Protein AF-A0A329KHW1-F1 (afdb_monomer)

Solvent-accessible surface area (backbone atoms only — not comparable to full-atom values): 19750 Å² total; per-residue (Å²): 130,66,87,49,38,47,98,62,80,47,74,38,82,37,71,72,71,81,81,74,77,68,89,73,83,76,53,79,46,80,44,81,49,95,74,59,80,60,94,72,63,48,33,49,26,42,57,78,45,38,64,61,64,33,39,57,60,53,75,71,52,34,54,68,38,72,50,79,43,56,23,78,44,72,67,49,40,48,49,42,60,69,46,38,45,26,39,32,72,41,40,33,42,36,38,44,86,83,76,39,30,32,42,38,32,31,14,58,35,72,67,44,54,60,40,52,76,72,54,86,47,76,40,49,62,32,49,47,55,39,36,62,47,68,36,73,70,83,71,73,76,83,60,92,76,58,73,42,78,45,42,46,32,41,91,64,40,60,75,58,82,62,94,56,59,74,58,46,45,62,44,53,51,44,51,39,53,42,16,26,78,65,72,35,72,45,80,44,69,44,29,78,43,58,76,55,86,65,49,60,72,32,56,36,58,13,47,48,36,65,76,43,77,19,42,35,41,32,27,34,68,90,76,32,33,36,61,31,39,40,38,24,52,52,78,69,58,48,75,43,70,42,62,88,68,65,65,60,64,69,53,75,57,96,59,33,42,36,39,32,43,72,96,40,30,32,40,41,31,56,48,77,91,47,69,81,58,93,49,82,85,62,57,90,43,78,46,51,27,46,52,55,93,91,56,54,80,93,72,64,51,80,94,79,43,50,65,57,65,89,88,76,79,86,76,69,56,70,68,51,52,48,54,50,45,54,50,53,37,53,72,56,39,91,84,65,66,95,88,120

Sequence (340 aa):
MFDWLKPYSLIEFREEERRTFPPSRFRFGKKEIANKTADIMTALGQYFTAAAMAMGLSEQEYEHMVVDLSAPDEDTKRLILAEIAPHFTRVQQNMEDDDTTVIQMQGLRQESKALFARTVTEALPIIKDLYRHPGRQERQYKERRTILHYPVDTGRLKPYEPEQPEELEGLKKLLTKAFIESGKEFNIIPSGWSFDAELCESPALRFFGSFVPAIGLYVDDDTLEVVMLQLTGQDMKHPVILRKEKPGQTRIVDSFLYFYLSEGLVYVIDLRGQAPIEQWKDLKSCLLFQLDPDTRFSEFDHTSGVQVREGISLLFKQDTIRGMMETVNRYIQPDWRPDR

Foldseek 3Di:
DAPQFDPDAAADEDAPDPPPPDPDPWDKDKDWDDAAADPAAALVQLVQCLVVQQAPDDQVVLQADKDKFKDQDPVLVCLCRVHHQNQADTWMWIATPVRIIIIMGGHGDP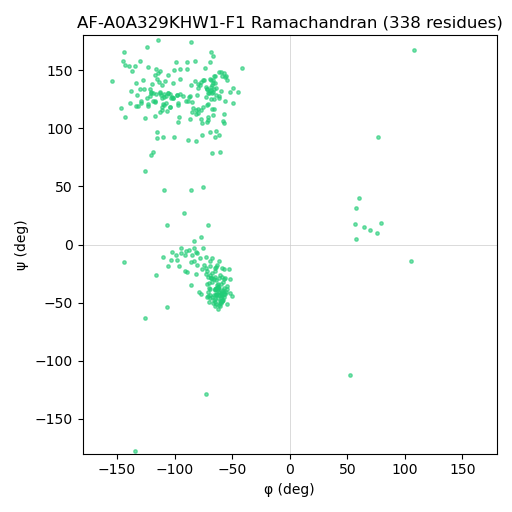VSSVNNVPDDDLNVLLSCLQRVHGHDDPPVPVDDFDKDKIKGNLVPADAQDGPCVVSCVSVLVRCCVGAAVVQHKDKRFGHPDAQDNCVSVRNNSNHLSNRFPIWMFIAGPVGSHRGMIITYNDRDHHYDHQYQWQFDDWDDDDQWIWTHTPPQKIKIARLVVQDQDPAPVSGPDIWIFGHDPVDDPVRDDPVPTHTDDPPDDHDHDPVSRVVVSVVSNLSNDPPDDPPD

Structure (mmCIF, N/CA/C/O backbone):
data_AF-A0A329KHW1-F1
#
_entry.id   AF-A0A329KHW1-F1
#
loop_
_atom_site.group_PDB
_atom_site.id
_atom_site.type_symbol
_atom_site.label_atom_id
_atom_site.label_alt_id
_atom_site.label_comp_id
_atom_site.label_asym_id
_atom_site.label_entity_id
_atom_site.label_seq_id
_atom_site.pdbx_PDB_ins_code
_atom_site.Cartn_x
_atom_site.Cartn_y
_atom_site.Cartn_z
_atom_site.occupancy
_atom_site.B_iso_or_equiv
_atom_site.auth_seq_id
_atom_site.auth_comp_id
_atom_site.auth_asym_id
_atom_site.auth_atom_id
_atom_site.pdbx_PDB_model_num
ATOM 1 N N . MET A 1 1 ? 2.781 -11.226 19.763 1.00 80.75 1 MET A N 1
ATOM 2 C CA . MET A 1 1 ? 2.875 -10.261 18.648 1.00 80.75 1 MET A CA 1
ATOM 3 C C . MET A 1 1 ? 4.338 -10.170 18.254 1.00 80.75 1 MET A C 1
ATOM 5 O O . MET A 1 1 ? 5.164 -10.214 19.162 1.00 80.75 1 MET A O 1
ATOM 9 N N . PHE A 1 2 ? 4.654 -10.153 16.957 1.00 94.50 2 PHE A N 1
ATOM 10 C CA . PHE A 1 2 ? 6.044 -10.137 16.495 1.00 94.50 2 PHE A CA 1
ATOM 11 C C . PHE A 1 2 ? 6.747 -8.841 16.900 1.00 94.50 2 PHE A C 1
ATOM 13 O O . PHE A 1 2 ? 6.122 -7.784 16.961 1.00 94.50 2 PHE A O 1
ATOM 20 N N . ASP A 1 3 ? 8.034 -8.932 17.210 1.00 94.50 3 ASP A N 1
ATOM 21 C CA . ASP A 1 3 ? 8.817 -7.812 17.724 1.00 94.50 3 ASP A CA 1
ATOM 22 C C . ASP A 1 3 ? 9.135 -6.760 16.657 1.00 94.50 3 ASP A C 1
ATOM 24 O O . ASP A 1 3 ? 9.395 -5.623 17.022 1.00 94.50 3 ASP A O 1
ATOM 28 N N . TRP A 1 4 ? 9.071 -7.099 15.371 1.00 95.94 4 TRP A N 1
ATOM 29 C CA . TRP A 1 4 ? 9.273 -6.194 14.235 1.00 95.94 4 TRP A CA 1
ATOM 30 C C . TRP A 1 4 ? 8.019 -5.392 13.838 1.00 95.94 4 TRP A C 1
ATOM 32 O O . TRP A 1 4 ? 8.041 -4.623 12.876 1.00 95.94 4 TRP A O 1
ATOM 42 N N . LEU A 1 5 ? 6.920 -5.546 14.577 1.00 96.62 5 LEU A N 1
ATOM 43 C CA . LEU A 1 5 ? 5.699 -4.759 14.416 1.00 96.62 5 LEU A CA 1
ATOM 44 C C . LEU A 1 5 ? 5.620 -3.664 15.476 1.00 96.62 5 LEU A C 1
ATOM 46 O O . LEU A 1 5 ? 6.069 -3.845 16.612 1.00 96.62 5 LEU A O 1
ATOM 50 N N . LYS A 1 6 ? 4.974 -2.543 15.142 1.00 94.19 6 LYS A N 1
ATOM 51 C CA . LYS A 1 6 ? 4.635 -1.551 16.165 1.00 94.19 6 LYS A CA 1
ATOM 52 C C . LYS A 1 6 ? 3.561 -2.151 17.087 1.00 94.19 6 LYS A C 1
ATOM 54 O O . LYS A 1 6 ? 2.578 -2.706 16.598 1.00 94.19 6 LYS A O 1
ATOM 59 N N . PRO A 1 7 ? 3.679 -2.002 18.420 1.00 91.12 7 PRO A N 1
ATOM 60 C CA . PRO A 1 7 ? 2.708 -2.558 19.367 1.00 91.12 7 PRO A CA 1
ATOM 61 C C . PRO A 1 7 ? 1.411 -1.734 19.452 1.00 91.12 7 PRO A C 1
ATOM 63 O O . PRO A 1 7 ? 0.577 -1.973 20.321 1.00 91.12 7 PRO A O 1
ATOM 66 N N . TYR A 1 8 ? 1.256 -0.727 18.592 1.00 86.19 8 TYR A N 1
ATOM 67 C CA . TYR A 1 8 ? 0.125 0.186 18.554 1.00 86.19 8 TYR A CA 1
ATOM 68 C C . TYR A 1 8 ? -0.196 0.565 17.109 1.00 86.19 8 TYR A C 1
ATOM 70 O O . TYR A 1 8 ? 0.667 0.524 16.235 1.00 86.19 8 TYR A O 1
ATOM 78 N N . SER A 1 9 ? -1.432 1.000 16.885 1.00 84.69 9 SER A N 1
ATOM 79 C CA . SER A 1 9 ? -1.848 1.698 15.667 1.00 84.69 9 SER A CA 1
ATOM 80 C C . SER A 1 9 ? -2.310 3.104 16.034 1.00 84.69 9 SER A C 1
ATOM 82 O O . SER A 1 9 ? -2.870 3.309 17.113 1.00 84.69 9 SER A O 1
ATOM 84 N N . LEU A 1 10 ? -2.068 4.082 15.161 1.00 84.56 10 LEU A N 1
ATOM 85 C CA . LEU A 1 10 ? -2.553 5.439 15.391 1.00 84.56 10 LEU A CA 1
ATOM 86 C C . LEU A 1 10 ? -4.011 5.548 14.956 1.00 84.56 10 LEU A C 1
ATOM 88 O O . LEU A 1 10 ? -4.413 5.009 13.927 1.00 84.56 10 LEU A O 1
ATOM 92 N N . ILE A 1 11 ? -4.795 6.281 15.736 1.00 82.19 11 ILE A N 1
ATOM 93 C CA . ILE A 1 11 ? -6.187 6.592 15.428 1.00 82.19 11 ILE A CA 1
ATOM 94 C C . ILE A 1 11 ? -6.278 8.090 15.164 1.00 82.19 11 ILE A C 1
ATOM 96 O O . ILE A 1 11 ? -5.779 8.895 15.949 1.00 82.19 11 ILE A O 1
ATOM 100 N N . GLU A 1 12 ? -6.924 8.465 14.064 1.00 81.31 12 GLU A N 1
ATOM 101 C CA . GLU A 1 12 ? -7.244 9.856 13.763 1.00 81.31 12 GLU A CA 1
ATOM 102 C C . GLU A 1 12 ? -8.745 10.070 13.866 1.00 81.31 12 GLU A C 1
ATOM 104 O O . GLU A 1 12 ? -9.528 9.517 13.097 1.00 81.31 12 GLU A O 1
ATOM 109 N N . PHE A 1 13 ? -9.152 10.905 14.813 1.00 76.06 13 PHE A N 1
ATOM 110 C CA . PHE A 1 13 ? -10.541 11.307 14.928 1.00 76.06 13 PHE A CA 1
ATOM 111 C C . PHE A 1 13 ? -10.854 12.352 13.867 1.00 76.06 13 PHE A C 1
ATOM 113 O O . PHE A 1 13 ? -10.308 13.455 13.892 1.00 76.06 13 PHE A O 1
ATOM 120 N N . ARG A 1 14 ? -11.746 12.008 12.938 1.00 66.38 14 ARG A N 1
ATOM 121 C CA . ARG A 1 14 ? -12.236 12.938 11.918 1.00 66.38 14 ARG A CA 1
ATOM 122 C C . ARG A 1 14 ? -13.678 13.291 12.230 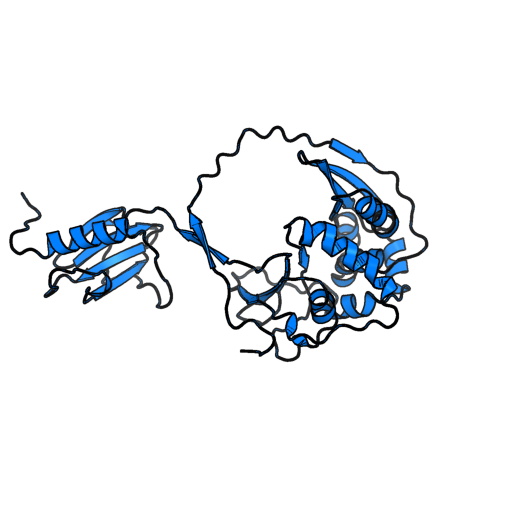1.00 66.38 14 ARG A C 1
ATOM 124 O O . ARG A 1 14 ? -14.499 12.401 12.444 1.00 66.38 14 ARG A O 1
ATOM 131 N N . GLU A 1 15 ? -13.996 14.581 12.264 1.00 63.69 15 GLU A N 1
ATOM 132 C CA . GLU A 1 15 ? -15.398 14.988 12.226 1.00 63.69 15 GLU A CA 1
ATOM 133 C C . GLU A 1 15 ? -15.956 14.677 10.834 1.00 63.69 15 GLU A C 1
ATOM 135 O O . GLU A 1 15 ? -15.258 14.824 9.830 1.00 63.69 15 GLU A O 1
ATOM 140 N N . GLU A 1 16 ? -17.211 14.239 10.763 1.00 57.81 16 GLU A N 1
ATOM 141 C CA . GLU A 1 16 ? -17.899 14.074 9.484 1.00 57.81 16 GLU A CA 1
ATOM 142 C C . GLU A 1 16 ? -18.077 15.449 8.815 1.00 57.81 16 GLU A C 1
ATOM 144 O O . GLU A 1 16 ? -19.026 16.193 9.079 1.00 57.81 16 GLU A O 1
ATOM 149 N N . GLU A 1 17 ? -17.119 15.829 7.974 1.00 51.28 17 GLU A N 1
ATOM 150 C CA . GLU A 1 17 ? -17.262 16.963 7.076 1.00 51.28 17 GLU A CA 1
ATOM 151 C C . GLU A 1 17 ? -18.175 16.542 5.925 1.00 51.28 17 GLU A C 1
ATOM 153 O O . GLU A 1 17 ? -17.862 15.630 5.154 1.00 51.28 17 GLU A O 1
ATOM 158 N N . ARG A 1 18 ? -19.320 17.222 5.778 1.00 46.31 18 ARG A N 1
ATOM 159 C CA . ARG A 1 18 ? -20.089 17.149 4.534 1.00 46.31 18 ARG A CA 1
ATOM 160 C C . ARG A 1 18 ? -19.165 17.610 3.416 1.00 46.31 18 ARG A C 1
ATOM 162 O O . ARG A 1 18 ? -18.907 18.805 3.296 1.00 46.31 18 ARG A O 1
ATOM 169 N N . ARG A 1 19 ? -18.685 16.668 2.600 1.00 42.91 19 ARG A N 1
ATOM 170 C CA . ARG A 1 19 ? -17.952 16.971 1.371 1.00 42.91 19 ARG A CA 1
ATOM 171 C C . ARG A 1 19 ? -18.877 17.760 0.453 1.00 42.91 19 ARG A C 1
ATOM 173 O O . ARG A 1 19 ? -19.679 17.199 -0.287 1.00 42.91 19 ARG A O 1
ATOM 180 N N . THR A 1 20 ? -18.790 19.080 0.516 1.00 37.19 20 THR A N 1
ATOM 181 C CA . THR A 1 20 ? -19.250 19.926 -0.574 1.00 37.19 20 THR A CA 1
ATOM 182 C C . THR A 1 20 ? -18.247 19.727 -1.690 1.00 37.19 20 THR A C 1
ATOM 184 O O . THR A 1 20 ? -17.098 20.132 -1.548 1.00 37.19 20 THR A O 1
ATOM 187 N N . PHE A 1 21 ? -18.652 19.065 -2.768 1.00 42.44 21 PHE A N 1
ATOM 188 C CA . PHE A 1 21 ? -17.869 19.064 -3.992 1.00 42.44 21 PHE A CA 1
ATOM 189 C C . PHE A 1 21 ? -18.020 20.462 -4.596 1.00 42.44 21 PHE A C 1
ATOM 191 O O . PHE A 1 21 ? -19.108 20.772 -5.094 1.00 42.44 21 PHE A O 1
ATOM 198 N N . PRO A 1 22 ? -17.008 21.352 -4.519 1.00 47.16 22 PRO A N 1
ATOM 199 C CA . PRO A 1 22 ? -17.061 22.556 -5.329 1.00 47.16 22 PRO A CA 1
ATOM 200 C C . PRO A 1 22 ? -17.234 22.119 -6.791 1.00 47.16 22 PRO A C 1
ATOM 202 O O . PRO A 1 22 ? -16.706 21.068 -7.166 1.00 47.16 22 PRO A O 1
ATOM 205 N N . PRO A 1 23 ? -17.981 22.865 -7.625 1.00 43.94 23 PRO A N 1
ATOM 206 C CA . PRO A 1 23 ? -18.062 22.567 -9.047 1.00 43.94 23 PRO A CA 1
ATOM 207 C C . PRO A 1 23 ? -16.639 22.580 -9.603 1.00 43.94 23 PRO A C 1
ATOM 209 O O . PRO A 1 23 ? -16.007 23.632 -9.719 1.00 43.94 23 PRO A O 1
ATOM 212 N N . SER A 1 24 ? -16.107 21.390 -9.857 1.00 47.97 24 SER A N 1
ATOM 213 C CA . SER A 1 24 ? -14.715 21.221 -10.218 1.00 47.97 24 SER A CA 1
ATOM 214 C C . SER A 1 24 ? -14.486 21.826 -11.591 1.00 47.97 24 SER A C 1
ATOM 216 O O . SER A 1 24 ? -15.140 21.443 -12.564 1.00 47.97 24 SER A O 1
ATOM 218 N N . ARG A 1 25 ? -13.522 22.734 -11.693 1.00 46.41 25 ARG A N 1
ATOM 219 C CA . ARG A 1 25 ? -12.978 23.158 -12.982 1.00 46.41 25 ARG A CA 1
ATOM 220 C C . ARG A 1 25 ? -11.854 22.209 -13.414 1.00 46.41 25 ARG A C 1
ATOM 222 O O . ARG A 1 25 ? -10.830 22.702 -13.858 1.00 46.41 25 ARG A O 1
ATOM 229 N N . PHE A 1 26 ? -12.069 20.890 -13.318 1.00 53.09 26 PHE A N 1
ATOM 230 C CA . PHE A 1 26 ? -11.093 19.896 -13.769 1.00 53.09 26 PHE A CA 1
ATOM 231 C C . PHE A 1 26 ? -10.775 20.114 -15.246 1.00 53.09 26 PHE A C 1
ATOM 233 O O . PHE A 1 26 ? -11.630 19.920 -16.116 1.00 53.09 26 PHE A O 1
ATOM 240 N N . ARG A 1 27 ? -9.543 20.528 -15.538 1.00 56.09 27 ARG A N 1
ATOM 241 C CA . ARG A 1 27 ? -9.023 20.618 -16.900 1.00 56.09 27 ARG A CA 1
ATOM 242 C C . ARG A 1 27 ? -8.155 19.406 -17.181 1.00 56.09 27 ARG A C 1
ATOM 244 O O . ARG A 1 27 ? -6.950 19.426 -16.981 1.00 56.09 27 ARG A O 1
ATOM 251 N N . PHE A 1 28 ? -8.766 18.368 -17.740 1.00 61.44 28 PHE A N 1
ATOM 252 C CA . PHE A 1 28 ? -8.015 17.229 -18.253 1.00 61.44 28 PHE A CA 1
ATOM 253 C C . PHE A 1 28 ? -7.362 17.579 -19.590 1.00 61.44 28 PHE A C 1
ATOM 255 O O . PHE A 1 28 ? -8.014 17.630 -20.635 1.00 61.44 28 PHE A O 1
ATOM 262 N N . GLY A 1 29 ? -6.053 17.814 -19.558 1.00 70.19 29 GLY A N 1
ATOM 263 C CA . GLY A 1 29 ? -5.218 17.816 -20.753 1.00 70.19 29 GLY A CA 1
ATOM 264 C C . GLY A 1 29 ? -4.679 16.414 -21.005 1.00 70.19 29 GLY A C 1
ATOM 265 O O . GLY A 1 29 ? -4.025 15.853 -20.131 1.00 70.19 29 GLY A O 1
ATOM 266 N N . LYS A 1 30 ? -4.930 15.858 -22.195 1.00 81.19 30 LYS A N 1
ATOM 267 C CA . LYS A 1 30 ? -4.422 14.545 -22.608 1.00 81.19 30 LYS A CA 1
ATOM 268 C C . LYS A 1 30 ? -3.493 14.697 -23.804 1.00 81.19 30 LYS A C 1
ATOM 270 O O . LYS A 1 30 ? -3.896 15.233 -24.835 1.00 81.19 30 LYS A O 1
ATOM 275 N N . LYS A 1 31 ? -2.259 14.209 -23.678 1.00 86.88 31 LYS A N 1
ATOM 276 C CA . LYS A 1 31 ? -1.269 14.210 -24.761 1.00 86.88 31 LYS A CA 1
ATOM 277 C C . LYS A 1 31 ? -0.683 12.818 -24.937 1.00 86.88 31 LYS A C 1
ATOM 279 O O . LYS A 1 31 ? -0.097 12.270 -24.009 1.00 86.88 31 LYS A O 1
ATOM 284 N N . GLU A 1 32 ? -0.819 12.259 -26.133 1.00 87.81 32 GLU A N 1
ATOM 285 C CA . GLU A 1 32 ? -0.121 11.027 -26.494 1.00 87.81 32 GLU A CA 1
ATOM 286 C C . GLU A 1 32 ? 1.371 11.311 -26.698 1.00 87.81 32 GLU A C 1
ATOM 288 O O . GLU A 1 32 ? 1.755 12.312 -27.313 1.00 87.81 32 GLU A O 1
ATOM 293 N N . ILE A 1 33 ? 2.214 10.444 -26.142 1.00 89.25 33 ILE A N 1
ATOM 294 C CA . ILE A 1 33 ? 3.665 10.548 -26.239 1.00 89.25 33 ILE A CA 1
ATOM 295 C C . ILE A 1 33 ? 4.156 9.457 -27.182 1.00 89.25 33 ILE A C 1
ATOM 297 O O . ILE A 1 33 ? 3.947 8.268 -26.946 1.00 89.25 33 ILE A O 1
ATOM 301 N N . ALA A 1 34 ? 4.847 9.874 -28.243 1.00 82.38 34 ALA A N 1
ATOM 302 C CA . ALA A 1 34 ? 5.568 8.946 -29.099 1.00 82.38 34 ALA A CA 1
ATOM 303 C C . ALA A 1 34 ? 6.643 8.234 -28.274 1.00 82.38 34 ALA A C 1
ATOM 305 O O . ALA A 1 34 ? 7.460 8.879 -27.616 1.00 82.38 34 ALA A O 1
ATOM 306 N N . ASN A 1 35 ? 6.644 6.909 -28.328 1.00 85.38 35 ASN A N 1
ATOM 307 C CA . ASN A 1 35 ? 7.506 6.090 -27.498 1.00 85.38 35 ASN A CA 1
ATOM 308 C C . ASN A 1 35 ? 8.187 5.003 -28.332 1.00 85.38 35 ASN A C 1
ATOM 310 O O . ASN A 1 35 ? 7.570 4.407 -29.219 1.00 85.38 35 ASN A O 1
ATOM 314 N N . LYS A 1 36 ? 9.471 4.773 -28.058 1.00 86.88 36 LYS A N 1
ATOM 315 C CA . LYS A 1 36 ? 10.291 3.775 -28.750 1.00 86.88 36 LYS A CA 1
ATOM 316 C C . LYS A 1 36 ? 10.301 2.478 -27.952 1.00 86.88 36 LYS A C 1
ATOM 318 O O . LYS A 1 36 ? 10.187 2.500 -26.733 1.00 86.88 36 LYS A O 1
ATOM 323 N N . THR A 1 37 ? 10.453 1.357 -28.645 1.00 87.06 37 THR A N 1
ATOM 324 C CA . THR A 1 37 ? 10.688 0.070 -27.986 1.00 87.06 37 THR A CA 1
ATOM 325 C C . THR A 1 37 ? 12.032 0.109 -27.259 1.00 87.06 37 THR A C 1
ATOM 327 O O . THR A 1 37 ? 13.001 0.654 -27.785 1.00 87.06 37 THR A O 1
ATOM 330 N N . ALA A 1 38 ? 12.077 -0.451 -26.054 1.00 90.31 38 ALA A N 1
ATOM 331 C CA . ALA A 1 38 ? 13.312 -0.616 -25.299 1.00 90.31 38 ALA A CA 1
ATOM 332 C C . ALA A 1 38 ? 14.138 -1.803 -25.821 1.00 90.31 38 ALA A C 1
ATOM 334 O O . ALA A 1 38 ? 13.596 -2.883 -26.050 1.00 90.31 38 ALA A O 1
ATOM 335 N N . ASP A 1 39 ? 15.455 -1.618 -25.929 1.00 90.69 39 ASP A N 1
ATOM 336 C CA . ASP A 1 39 ? 16.407 -2.692 -26.253 1.00 90.69 39 ASP A CA 1
ATOM 337 C C . ASP A 1 39 ? 16.922 -3.421 -24.999 1.00 90.69 39 ASP A C 1
ATOM 339 O O . ASP A 1 39 ? 17.338 -4.582 -25.060 1.00 90.69 39 ASP A O 1
ATOM 343 N N . ILE A 1 40 ? 16.864 -2.739 -23.852 1.00 94.00 40 ILE A N 1
ATOM 344 C CA . ILE A 1 40 ? 17.275 -3.217 -22.529 1.00 94.00 40 ILE A CA 1
ATOM 345 C C . ILE A 1 40 ? 16.158 -2.966 -21.515 1.00 94.00 40 ILE A C 1
ATOM 347 O O . ILE A 1 40 ? 15.313 -2.100 -21.719 1.00 94.00 40 ILE A O 1
ATOM 351 N N . MET A 1 41 ? 16.158 -3.712 -20.414 1.00 95.94 41 MET A N 1
ATOM 352 C CA . MET A 1 41 ? 15.245 -3.483 -19.295 1.00 95.94 41 MET A CA 1
ATOM 353 C C . MET A 1 41 ? 16.071 -3.164 -18.055 1.00 95.94 41 MET A C 1
ATOM 355 O O . MET A 1 41 ? 16.947 -3.945 -17.691 1.00 95.94 41 MET A O 1
ATOM 359 N N . THR A 1 42 ? 15.804 -2.010 -17.451 1.00 96.88 42 THR A N 1
ATOM 360 C CA . THR A 1 42 ? 16.450 -1.561 -16.211 1.00 96.88 42 THR A CA 1
ATOM 361 C C . THR A 1 42 ? 15.718 -2.119 -14.990 1.00 96.88 42 THR A C 1
ATOM 363 O O . THR A 1 42 ? 14.649 -2.719 -15.127 1.00 96.88 42 THR A O 1
ATOM 366 N N . ALA A 1 43 ? 16.245 -1.893 -13.784 1.00 97.06 43 ALA A N 1
ATOM 367 C CA . ALA A 1 43 ? 15.578 -2.276 -12.538 1.00 97.06 43 ALA A CA 1
ATOM 368 C C . ALA A 1 43 ? 14.177 -1.645 -12.406 1.00 97.06 43 ALA A C 1
ATOM 370 O O . ALA A 1 43 ? 13.232 -2.303 -11.969 1.00 97.06 43 ALA A O 1
ATOM 371 N N . LEU A 1 44 ? 14.014 -0.394 -12.853 1.00 96.62 44 LEU A N 1
ATOM 372 C CA . LEU A 1 44 ? 12.724 0.298 -12.914 1.00 96.62 44 LEU A CA 1
ATOM 373 C C . LEU A 1 44 ? 11.762 -0.370 -13.895 1.00 96.62 44 LEU A C 1
ATOM 375 O O . LEU A 1 44 ? 10.639 -0.716 -13.522 1.00 96.62 44 LEU A O 1
ATOM 379 N N . GLY A 1 45 ? 12.208 -0.584 -15.135 1.00 96.19 45 GLY A N 1
ATOM 380 C CA . GLY A 1 45 ? 11.412 -1.277 -16.145 1.00 96.19 45 GLY A CA 1
ATOM 381 C C . GLY A 1 45 ? 11.002 -2.675 -15.677 1.00 96.19 45 GLY A C 1
ATOM 382 O O . GLY A 1 45 ? 9.843 -3.066 -15.824 1.00 96.19 45 GLY A O 1
ATOM 383 N N . GLN A 1 46 ? 11.914 -3.403 -15.028 1.00 96.12 46 GLN A N 1
ATOM 384 C CA . GLN A 1 46 ? 11.640 -4.725 -14.473 1.00 96.12 46 GLN A CA 1
ATOM 385 C C . GLN A 1 46 ? 10.610 -4.649 -13.339 1.00 96.12 46 GLN A C 1
ATOM 387 O O . GLN A 1 46 ? 9.606 -5.353 -13.381 1.00 96.12 46 GLN A O 1
ATOM 392 N N . TYR A 1 47 ? 10.780 -3.751 -12.369 1.00 96.81 47 TYR A N 1
ATOM 393 C CA . TYR A 1 47 ? 9.855 -3.617 -11.242 1.00 96.81 47 TYR A CA 1
ATOM 394 C C . TYR A 1 47 ? 8.423 -3.272 -11.680 1.00 96.81 47 TYR A C 1
ATOM 396 O O . TYR A 1 47 ? 7.475 -3.946 -11.276 1.00 96.81 47 TYR A O 1
ATOM 404 N N . PHE A 1 48 ? 8.243 -2.280 -12.557 1.00 95.50 48 PHE A N 1
ATOM 405 C CA . PHE A 1 48 ? 6.904 -1.826 -12.966 1.00 95.50 48 PHE A CA 1
ATOM 406 C C . PHE A 1 48 ? 6.211 -2.734 -13.988 1.00 95.50 48 PHE A C 1
ATOM 408 O O . PHE A 1 48 ? 5.008 -2.604 -14.209 1.00 95.50 48 PHE A O 1
ATOM 415 N N . THR A 1 49 ? 6.932 -3.682 -14.587 1.00 94.06 49 THR A N 1
ATOM 416 C CA . THR A 1 49 ? 6.336 -4.728 -15.435 1.00 94.06 49 THR A CA 1
ATOM 417 C C . THR A 1 49 ? 6.123 -6.044 -14.680 1.00 94.06 49 THR A C 1
ATOM 419 O O . THR A 1 49 ? 5.357 -6.896 -15.135 1.00 94.06 49 THR A O 1
ATOM 422 N N . ALA A 1 50 ? 6.720 -6.195 -13.492 1.00 93.19 50 ALA A N 1
ATOM 423 C CA . ALA A 1 50 ? 6.725 -7.432 -12.719 1.00 93.19 50 ALA A CA 1
ATOM 424 C C . ALA A 1 50 ? 5.337 -7.954 -12.356 1.00 93.19 50 ALA A C 1
ATOM 426 O O . ALA A 1 50 ? 5.098 -9.147 -12.507 1.00 93.19 50 ALA A O 1
ATOM 427 N N . ALA A 1 51 ? 4.417 -7.091 -11.913 1.00 87.25 51 ALA A N 1
ATOM 428 C CA . ALA A 1 51 ? 3.070 -7.517 -11.521 1.00 87.25 51 ALA A CA 1
ATOM 429 C C . ALA A 1 51 ? 2.353 -8.236 -12.677 1.00 87.25 51 ALA A C 1
ATOM 431 O O . ALA A 1 51 ? 1.755 -9.294 -12.498 1.00 87.25 51 ALA A O 1
ATOM 432 N N . ALA A 1 52 ? 2.489 -7.699 -13.890 1.00 86.38 52 ALA A N 1
ATOM 433 C CA . ALA A 1 52 ? 1.956 -8.288 -15.113 1.00 86.38 52 ALA A CA 1
ATOM 434 C C . ALA A 1 52 ? 2.523 -9.688 -15.370 1.00 86.38 52 ALA A C 1
ATOM 436 O O . ALA A 1 52 ? 1.806 -10.614 -15.747 1.00 86.38 52 ALA A O 1
ATOM 437 N N . MET A 1 53 ? 3.838 -9.827 -15.195 1.00 86.81 53 MET A N 1
ATOM 438 C CA . MET A 1 53 ? 4.565 -11.071 -15.433 1.00 86.81 53 MET A CA 1
ATOM 439 C C . MET A 1 53 ? 4.231 -12.116 -14.366 1.00 86.81 53 MET A C 1
ATOM 441 O O . MET A 1 53 ? 4.006 -13.279 -14.684 1.00 86.81 53 MET A O 1
ATOM 445 N N . ALA A 1 54 ? 4.131 -11.686 -13.111 1.00 81.56 54 ALA A N 1
ATOM 446 C CA . ALA A 1 54 ? 3.823 -12.520 -11.963 1.00 81.56 54 ALA A CA 1
ATOM 447 C C . ALA A 1 54 ? 2.385 -13.044 -11.969 1.00 81.56 54 ALA A C 1
ATOM 449 O O . ALA A 1 54 ? 2.157 -14.193 -11.607 1.00 81.56 54 ALA A O 1
ATOM 450 N N . MET A 1 55 ? 1.410 -12.235 -12.392 1.00 74.69 55 MET A N 1
ATOM 451 C CA . MET A 1 55 ? -0.002 -12.636 -12.393 1.00 74.69 55 MET A CA 1
ATOM 452 C C . MET A 1 55 ? -0.351 -13.664 -13.481 1.00 74.69 55 MET A C 1
ATOM 454 O O . MET A 1 55 ? -1.442 -14.231 -13.439 1.00 74.69 55 MET A O 1
ATOM 458 N N . GLY A 1 56 ? 0.553 -13.934 -14.432 1.00 73.31 56 GLY A N 1
ATOM 459 C CA . GLY A 1 56 ? 0.305 -14.889 -15.516 1.00 73.31 56 GLY A CA 1
ATOM 460 C C . GLY A 1 56 ? -0.893 -14.493 -16.381 1.00 73.31 56 GLY A C 1
ATOM 461 O O . GLY A 1 56 ? -1.704 -15.347 -16.733 1.00 73.31 56 GLY A O 1
ATOM 462 N N . LEU A 1 57 ? -1.029 -13.191 -16.658 1.00 78.25 57 LEU A N 1
ATOM 463 C CA . LEU A 1 57 ? -2.133 -12.640 -17.442 1.00 78.25 57 LEU A CA 1
ATOM 464 C C . LEU A 1 57 ? -2.204 -13.294 -18.832 1.00 78.25 57 LEU A C 1
ATOM 466 O O . LEU A 1 57 ? -1.189 -13.655 -19.426 1.00 78.25 57 LEU A O 1
ATOM 470 N N . SER A 1 58 ? -3.409 -13.433 -19.377 1.00 80.25 58 SER A N 1
ATOM 471 C CA . SER A 1 58 ? -3.587 -13.797 -20.785 1.00 80.25 58 SER A CA 1
ATOM 472 C C . SER A 1 58 ? -3.084 -12.683 -21.709 1.00 80.25 58 SER A C 1
ATOM 474 O O . SER A 1 58 ? -2.928 -11.531 -21.300 1.00 80.25 58 SER A O 1
ATOM 476 N N . GLU A 1 59 ? -2.843 -12.994 -22.987 1.00 78.19 59 GLU A N 1
ATOM 477 C CA . GLU A 1 59 ? -2.405 -11.983 -23.964 1.00 78.19 59 GLU A CA 1
ATOM 478 C C . GLU A 1 59 ? -3.360 -10.788 -24.048 1.00 78.19 59 GLU A C 1
ATOM 480 O O . GLU A 1 59 ? -2.906 -9.647 -24.047 1.00 78.19 59 GLU A O 1
ATOM 485 N N . GLN A 1 60 ? -4.668 -11.045 -24.015 1.00 80.12 60 GLN A N 1
ATOM 486 C CA . GLN A 1 60 ? -5.690 -10.001 -24.026 1.00 80.12 60 GLN A CA 1
ATOM 487 C C . GLN A 1 60 ? -5.632 -9.121 -22.765 1.00 80.12 60 GLN A C 1
ATOM 489 O O . GLN A 1 60 ? -5.791 -7.906 -22.837 1.00 80.12 60 GLN A O 1
ATOM 494 N N . GLU A 1 61 ? -5.367 -9.705 -21.596 1.00 81.75 61 GLU A N 1
ATOM 495 C CA . GLU A 1 61 ? -5.243 -8.950 -20.343 1.00 81.75 61 GLU A CA 1
ATOM 496 C C . GLU A 1 61 ? -3.972 -8.086 -20.313 1.00 81.75 61 GLU A C 1
ATOM 498 O O . GLU A 1 61 ? -4.004 -6.972 -19.789 1.00 81.75 61 GLU A O 1
ATOM 503 N N . TYR A 1 62 ? -2.877 -8.536 -20.936 1.00 81.62 62 TYR A N 1
ATOM 504 C CA . TYR A 1 62 ? -1.666 -7.720 -21.081 1.00 81.62 62 TYR A CA 1
ATOM 505 C C . TYR A 1 62 ? -1.905 -6.442 -21.888 1.00 81.62 62 TYR A C 1
ATOM 507 O O . TYR A 1 62 ? -1.339 -5.402 -21.545 1.00 81.62 62 TYR A O 1
ATOM 515 N N . GLU A 1 63 ? -2.742 -6.494 -22.929 1.00 83.19 63 GLU A N 1
ATOM 516 C CA . GLU A 1 63 ? -3.098 -5.326 -23.748 1.00 83.19 63 GLU A CA 1
ATOM 517 C C . GLU A 1 63 ? -3.922 -4.290 -22.970 1.00 83.19 63 GLU A C 1
ATOM 519 O O . GLU A 1 63 ? -3.839 -3.088 -23.239 1.00 83.19 63 GLU A O 1
ATOM 524 N N . HIS A 1 64 ? -4.689 -4.744 -21.978 1.00 86.06 64 HIS A N 1
ATOM 525 C CA . HIS A 1 64 ? -5.537 -3.894 -21.149 1.00 86.06 64 HIS A CA 1
ATOM 526 C C . HIS A 1 64 ? -4.883 -3.436 -19.849 1.00 86.06 64 HIS A C 1
ATOM 528 O O . HIS A 1 64 ? -5.451 -2.577 -19.176 1.00 86.06 64 HIS A O 1
ATOM 534 N N . MET A 1 65 ? -3.700 -3.950 -19.503 1.00 86.38 65 MET A N 1
ATOM 535 C CA . MET A 1 65 ? -2.981 -3.503 -18.317 1.00 86.38 65 MET A CA 1
ATOM 536 C C . MET A 1 65 ? -2.678 -2.009 -18.400 1.00 86.38 65 MET A C 1
ATOM 538 O O . MET A 1 65 ? -2.155 -1.535 -19.411 1.00 86.38 65 MET A O 1
ATOM 542 N N . VAL A 1 66 ? -2.970 -1.297 -17.314 1.00 91.00 66 VAL A N 1
ATOM 543 C CA . VAL A 1 66 ? -2.691 0.128 -17.148 1.00 91.00 66 VAL A CA 1
ATOM 544 C C . VAL A 1 66 ? -1.792 0.319 -15.935 1.00 91.00 66 VAL A C 1
ATOM 546 O O . VAL A 1 66 ? -2.040 -0.255 -14.877 1.00 91.00 66 VAL A O 1
ATOM 549 N N . VAL A 1 67 ? -0.753 1.130 -16.102 1.00 92.56 67 VAL A N 1
ATOM 550 C CA . VAL A 1 67 ? 0.115 1.606 -15.028 1.00 92.56 67 VAL A CA 1
ATOM 551 C C . VAL A 1 67 ? 0.096 3.128 -15.062 1.00 92.56 67 VAL A C 1
ATOM 553 O O . VAL A 1 67 ? 0.496 3.729 -16.059 1.00 92.56 67 VAL A O 1
ATOM 556 N N . ASP A 1 68 ? -0.352 3.733 -13.967 1.00 92.88 68 ASP A N 1
ATOM 557 C CA . ASP A 1 68 ? -0.416 5.182 -13.799 1.00 92.88 68 ASP A CA 1
ATOM 558 C C . ASP A 1 68 ? 0.635 5.620 -12.779 1.00 92.88 68 ASP A C 1
ATOM 560 O O . ASP A 1 68 ? 0.608 5.191 -11.625 1.00 92.88 68 ASP A O 1
ATOM 564 N N . LEU A 1 69 ? 1.567 6.478 -13.198 1.00 93.69 69 LEU A N 1
ATOM 565 C CA . LEU A 1 69 ? 2.620 7.005 -12.329 1.00 93.69 69 LEU A CA 1
ATOM 566 C C . LEU A 1 69 ? 2.555 8.525 -12.252 1.00 93.69 69 LEU A C 1
ATOM 568 O O . LEU A 1 69 ? 2.513 9.213 -13.272 1.00 93.69 69 LEU A O 1
ATOM 572 N N . SER A 1 70 ? 2.588 9.049 -11.026 1.00 91.81 70 SER A N 1
ATOM 573 C CA . SER A 1 70 ? 2.740 10.485 -10.796 1.00 91.81 70 SER A CA 1
ATOM 574 C C . SER A 1 70 ? 4.168 10.916 -11.134 1.00 91.81 70 SER A C 1
ATOM 576 O O . SER A 1 70 ? 5.138 10.285 -10.724 1.00 91.81 70 SER A O 1
ATOM 578 N N . ALA A 1 71 ? 4.288 12.015 -11.865 1.00 92.75 71 ALA A N 1
ATOM 579 C CA . ALA A 1 71 ? 5.531 12.673 -12.225 1.00 92.75 71 ALA A CA 1
ATOM 580 C C . ALA A 1 71 ? 5.510 14.100 -11.643 1.00 92.75 71 ALA A C 1
ATOM 582 O O . ALA A 1 71 ? 5.168 15.045 -12.358 1.00 92.75 71 ALA A O 1
ATOM 583 N N . PRO A 1 72 ? 5.806 14.257 -10.337 1.00 90.31 72 PRO A N 1
ATOM 584 C CA . PRO A 1 72 ? 5.723 15.543 -9.639 1.00 90.31 72 PRO A CA 1
ATOM 585 C C . PRO A 1 72 ? 6.789 16.552 -10.094 1.00 90.31 72 PRO A C 1
ATOM 587 O O . PRO A 1 72 ? 6.641 17.747 -9.865 1.00 90.31 72 PRO A O 1
ATOM 590 N N . ASP A 1 73 ? 7.859 16.085 -10.741 1.00 91.12 73 ASP A N 1
ATOM 591 C CA . ASP A 1 73 ? 8.927 16.917 -11.286 1.00 91.12 73 ASP A CA 1
ATOM 592 C C . ASP A 1 73 ? 9.465 16.357 -12.618 1.00 91.12 73 ASP A C 1
ATOM 594 O O . ASP A 1 73 ? 9.199 15.213 -13.010 1.00 91.12 73 ASP A O 1
ATOM 598 N N . GLU A 1 74 ? 10.230 17.182 -13.340 1.00 92.19 74 GLU A N 1
ATOM 599 C CA . GLU A 1 74 ? 10.782 16.836 -14.658 1.00 92.19 74 GLU A CA 1
ATOM 600 C C . GLU A 1 74 ? 11.838 15.720 -14.608 1.00 92.19 74 GLU A C 1
ATOM 602 O O . GLU A 1 74 ? 12.028 15.013 -15.599 1.00 92.19 74 GLU A O 1
ATOM 607 N N . ASP A 1 75 ? 12.512 15.519 -13.476 1.00 93.12 75 ASP A N 1
ATOM 608 C CA . ASP A 1 75 ? 13.462 14.416 -13.315 1.00 93.12 75 ASP A CA 1
ATOM 609 C C . ASP A 1 75 ? 12.729 13.076 -13.214 1.00 93.12 75 ASP A C 1
ATOM 611 O O . ASP A 1 75 ? 13.086 12.116 -13.896 1.00 93.12 75 ASP A O 1
ATOM 615 N N . THR A 1 76 ? 11.667 13.028 -12.415 1.00 94.00 76 THR A N 1
ATOM 616 C CA . THR A 1 76 ? 10.803 11.862 -12.238 1.00 94.00 76 THR A CA 1
ATOM 617 C C . THR A 1 76 ? 10.091 11.522 -13.543 1.00 94.00 76 THR A C 1
ATOM 619 O O . THR A 1 76 ? 10.064 10.368 -13.970 1.00 94.00 76 THR A O 1
ATOM 622 N N . LYS A 1 77 ? 9.588 12.540 -14.246 1.00 94.38 77 LYS A N 1
ATOM 623 C CA . LYS A 1 77 ? 9.013 12.393 -15.585 1.00 94.38 77 LYS A CA 1
ATOM 624 C C . LYS A 1 77 ? 10.009 11.794 -16.575 1.00 94.38 77 LYS A C 1
ATOM 626 O O . LYS A 1 77 ? 9.667 10.856 -17.293 1.00 94.38 77 LYS A O 1
ATOM 631 N N . ARG A 1 78 ? 11.239 12.319 -16.616 1.00 94.81 78 ARG A N 1
ATOM 632 C CA . ARG A 1 78 ? 12.307 11.821 -17.495 1.00 94.81 78 ARG A CA 1
ATOM 633 C C . ARG A 1 78 ? 12.617 10.359 -17.202 1.00 94.81 78 ARG A C 1
ATOM 635 O O . ARG A 1 78 ? 12.729 9.580 -18.139 1.00 94.81 78 ARG A O 1
ATOM 642 N N . LEU A 1 79 ? 12.696 9.998 -15.924 1.00 95.50 79 LEU A N 1
ATOM 643 C CA . LEU A 1 79 ? 12.951 8.637 -15.469 1.00 95.50 79 LEU A CA 1
ATOM 644 C C . LEU A 1 79 ? 11.856 7.666 -15.945 1.00 95.50 79 LEU A C 1
ATOM 646 O O . LEU A 1 79 ? 12.156 6.660 -16.584 1.00 95.50 79 LEU A O 1
ATOM 650 N N . ILE A 1 80 ? 10.580 8.009 -15.731 1.00 96.50 80 ILE A N 1
ATOM 651 C CA . ILE A 1 80 ? 9.446 7.191 -16.186 1.00 96.50 80 ILE A CA 1
ATOM 652 C C . ILE A 1 80 ? 9.466 7.034 -17.712 1.00 96.50 80 ILE A C 1
ATOM 654 O O . ILE A 1 80 ? 9.347 5.918 -18.218 1.00 96.50 80 ILE A O 1
ATOM 658 N N . LEU A 1 81 ? 9.629 8.137 -18.452 1.00 95.75 81 LEU A N 1
ATOM 659 C CA . LEU A 1 81 ? 9.600 8.122 -19.917 1.00 95.75 81 LEU A CA 1
ATOM 660 C C . LEU A 1 81 ? 10.801 7.405 -20.544 1.00 95.75 81 LEU A C 1
ATOM 662 O O . LEU A 1 81 ? 10.666 6.874 -21.644 1.00 95.75 81 LEU A O 1
ATOM 666 N N . ALA A 1 82 ? 11.958 7.401 -19.883 1.00 95.56 82 ALA A N 1
ATOM 667 C CA . ALA A 1 82 ? 13.170 6.773 -20.398 1.00 95.56 82 ALA A CA 1
ATOM 668 C C . ALA A 1 82 ? 13.260 5.279 -20.065 1.00 95.56 82 ALA A C 1
ATOM 670 O O . ALA A 1 82 ? 13.776 4.520 -20.880 1.00 95.56 82 ALA A O 1
ATOM 671 N N . GLU A 1 83 ? 12.773 4.854 -18.896 1.00 96.44 83 GLU A N 1
ATOM 672 C CA . GLU A 1 83 ? 13.052 3.507 -18.378 1.00 96.44 83 GLU A CA 1
ATOM 673 C C . GLU A 1 83 ? 11.822 2.609 -18.236 1.00 96.44 83 GLU A C 1
ATOM 675 O O . GLU A 1 83 ? 11.944 1.390 -18.303 1.00 96.44 83 GLU A O 1
ATOM 680 N N . ILE A 1 84 ? 10.629 3.183 -18.054 1.00 97.00 84 ILE A N 1
ATOM 681 C CA . ILE A 1 84 ? 9.400 2.406 -17.829 1.00 97.00 84 ILE A CA 1
ATOM 682 C C . ILE A 1 84 ? 8.526 2.440 -19.075 1.00 97.00 84 ILE A C 1
ATOM 684 O O . ILE A 1 84 ? 8.160 1.397 -19.617 1.00 97.00 84 ILE A O 1
ATOM 688 N N . ALA A 1 85 ? 8.230 3.645 -19.564 1.00 96.88 85 ALA A N 1
ATOM 689 C CA . ALA A 1 85 ? 7.344 3.869 -20.694 1.00 96.88 85 ALA A CA 1
ATOM 690 C C . ALA A 1 85 ? 7.706 3.033 -21.934 1.00 96.88 85 ALA A C 1
ATOM 692 O O . ALA A 1 85 ? 6.777 2.466 -22.514 1.00 96.88 85 ALA A O 1
ATOM 693 N N . PRO A 1 86 ? 8.987 2.855 -22.334 1.00 96.88 86 PRO A N 1
ATOM 694 C CA . PRO A 1 86 ? 9.382 2.040 -23.494 1.00 96.88 86 PRO A CA 1
ATOM 695 C C . PRO A 1 86 ? 8.839 0.610 -23.499 1.00 96.88 86 PRO A C 1
ATOM 697 O O . PRO A 1 86 ? 8.721 -0.005 -24.560 1.00 96.88 86 PRO A O 1
ATOM 700 N N . HIS A 1 87 ? 8.460 0.086 -22.332 1.00 95.88 87 HIS A N 1
ATOM 701 C CA . HIS A 1 87 ? 7.901 -1.251 -22.204 1.00 95.88 87 HIS A CA 1
ATOM 702 C C . HIS A 1 87 ? 6.407 -1.349 -22.532 1.00 95.88 87 HIS A C 1
ATOM 704 O O . HIS A 1 87 ? 5.886 -2.462 -22.623 1.00 95.88 87 HIS A O 1
ATOM 710 N N . PHE A 1 88 ? 5.734 -0.220 -22.764 1.00 95.25 88 PHE A N 1
ATOM 711 C CA . PHE A 1 88 ? 4.297 -0.126 -23.004 1.00 95.25 88 PHE A CA 1
ATOM 712 C C . PHE A 1 88 ? 3.975 0.387 -24.408 1.00 95.25 88 PHE A C 1
ATOM 714 O O . PHE A 1 88 ? 4.734 1.135 -25.038 1.00 95.25 88 PHE A O 1
ATOM 721 N N . THR A 1 89 ? 2.827 -0.045 -24.918 1.00 94.25 89 THR A N 1
ATOM 722 C CA . THR A 1 89 ? 2.374 0.233 -26.283 1.00 94.25 89 THR A CA 1
ATOM 723 C C . THR A 1 89 ? 1.832 1.650 -26.400 1.00 94.25 89 THR A C 1
ATOM 725 O O . THR A 1 89 ? 2.153 2.352 -27.356 1.00 94.25 89 THR A O 1
ATOM 728 N N . ARG A 1 90 ? 1.045 2.091 -25.414 1.00 94.12 90 ARG A N 1
ATOM 729 C CA . ARG A 1 90 ? 0.435 3.424 -25.375 1.00 94.12 90 ARG A CA 1
ATOM 730 C C . ARG A 1 90 ? 0.935 4.183 -24.159 1.00 94.12 90 ARG A C 1
ATOM 732 O O . ARG A 1 90 ? 0.887 3.660 -23.051 1.00 94.12 90 ARG A O 1
ATOM 739 N N . VAL A 1 91 ? 1.380 5.418 -24.372 1.00 95.62 91 VAL A N 1
ATOM 740 C CA . VAL A 1 91 ? 1.874 6.301 -23.311 1.00 95.62 91 VAL A CA 1
ATOM 741 C C . VAL A 1 91 ? 1.163 7.638 -23.433 1.00 95.62 91 VAL A C 1
ATOM 743 O O . VAL A 1 91 ? 1.167 8.268 -24.493 1.00 95.62 91 VAL A O 1
ATOM 746 N N . GLN A 1 92 ? 0.514 8.055 -22.356 1.00 94.25 92 GLN A N 1
ATOM 747 C CA . GLN A 1 92 ? -0.306 9.253 -22.307 1.00 94.25 92 GLN A CA 1
ATOM 748 C C . GLN A 1 92 ? 0.093 10.088 -21.103 1.00 94.25 92 GLN A C 1
ATOM 750 O O . GLN A 1 92 ? 0.244 9.583 -19.996 1.00 94.25 92 GLN A O 1
ATOM 755 N N . GLN A 1 93 ? 0.260 11.381 -21.334 1.00 91.69 93 GLN A N 1
ATOM 756 C CA . GLN A 1 93 ? 0.447 12.357 -20.281 1.00 91.69 93 GLN A CA 1
ATOM 757 C C . GLN A 1 93 ? -0.898 13.011 -19.982 1.00 91.69 93 GLN A C 1
ATOM 759 O O . GLN A 1 93 ? -1.493 13.634 -20.868 1.00 91.69 93 GLN A O 1
ATOM 764 N N . ASN A 1 94 ? -1.342 12.868 -18.740 1.00 88.44 94 ASN A N 1
ATOM 765 C CA . ASN A 1 94 ? -2.518 13.518 -18.189 1.00 88.44 94 ASN A CA 1
ATOM 766 C C . ASN A 1 94 ? -2.049 14.640 -17.256 1.00 88.44 94 ASN A C 1
ATOM 768 O O . ASN A 1 94 ? -1.168 14.428 -16.425 1.00 88.44 94 ASN A O 1
ATOM 772 N N . MET A 1 95 ? -2.598 15.840 -17.421 1.00 82.12 95 MET A N 1
ATOM 773 C CA . MET A 1 95 ? -2.345 16.970 -16.522 1.00 82.12 95 MET A CA 1
ATOM 774 C C . MET A 1 95 ? -3.542 17.135 -15.587 1.00 82.12 95 MET A C 1
ATOM 776 O O . MET A 1 95 ? -4.675 17.206 -16.067 1.00 82.12 95 MET A O 1
ATOM 780 N N . GLU A 1 96 ? -3.278 17.166 -14.283 1.00 71.94 96 GLU A N 1
ATOM 781 C CA . GLU A 1 96 ? -4.254 17.499 -13.240 1.00 71.94 96 GLU A CA 1
ATOM 782 C C . GLU A 1 96 ? -4.095 18.973 -12.820 1.00 71.94 96 GLU A C 1
ATOM 784 O O . GLU A 1 96 ? -3.037 19.565 -13.030 1.00 71.94 96 GLU A O 1
ATOM 789 N N . ASP A 1 97 ? -5.149 19.573 -12.252 1.00 60.78 97 ASP A N 1
ATOM 790 C CA . ASP A 1 97 ? -5.249 21.022 -11.976 1.00 60.78 97 ASP A CA 1
ATOM 791 C C . ASP A 1 97 ? -4.115 21.592 -11.088 1.00 60.78 97 ASP A C 1
ATOM 793 O O . ASP A 1 97 ? -3.852 22.791 -11.155 1.00 60.78 97 ASP A O 1
ATOM 797 N N . ASP A 1 98 ? -3.425 20.749 -10.312 1.00 63.03 98 ASP A N 1
ATOM 798 C CA . ASP A 1 98 ? -2.296 21.115 -9.435 1.00 63.03 98 ASP A CA 1
ATOM 799 C C . ASP A 1 98 ? -0.920 20.984 -10.129 1.00 63.03 98 ASP A C 1
ATOM 801 O O . ASP A 1 98 ? 0.084 20.679 -9.484 1.00 63.03 98 ASP A O 1
ATOM 805 N N . ASP A 1 99 ? -0.866 21.114 -11.460 1.00 63.78 99 ASP A N 1
ATOM 806 C CA . ASP A 1 99 ? 0.329 20.911 -12.309 1.00 63.78 99 ASP A CA 1
ATOM 807 C C . ASP A 1 99 ? 0.984 19.518 -12.186 1.00 63.78 99 ASP A C 1
ATOM 809 O O . ASP A 1 99 ? 2.006 19.223 -12.818 1.00 63.78 99 ASP A O 1
ATOM 813 N N . THR A 1 100 ? 0.374 18.608 -11.423 1.00 69.56 100 THR A N 1
ATOM 814 C CA . THR A 1 100 ? 0.850 17.236 -11.292 1.00 69.56 100 THR A CA 1
ATOM 815 C C . THR A 1 100 ? 0.577 16.502 -12.593 1.00 69.56 100 THR A C 1
ATOM 817 O O . THR A 1 100 ? -0.558 16.359 -13.053 1.00 69.56 100 THR A O 1
ATOM 820 N N . THR A 1 101 ? 1.653 16.022 -13.203 1.00 86.25 101 THR A N 1
ATOM 821 C CA . THR A 1 101 ? 1.573 15.200 -14.399 1.00 86.25 101 THR A CA 1
ATOM 822 C C . THR A 1 101 ? 1.416 13.740 -13.996 1.00 86.25 101 THR A C 1
ATOM 824 O O . THR A 1 101 ? 2.241 13.211 -13.259 1.00 86.25 101 THR A O 1
ATOM 827 N N . VAL A 1 102 ? 0.405 13.058 -14.524 1.00 92.06 102 VAL A N 1
ATOM 828 C CA . VAL A 1 102 ? 0.280 11.599 -14.450 1.00 92.06 102 VAL A CA 1
ATOM 829 C C . VAL A 1 102 ? 0.662 11.012 -15.804 1.00 92.06 102 VAL A C 1
ATOM 831 O O . VAL A 1 102 ? 0.118 11.398 -16.839 1.00 92.06 102 VAL A O 1
ATOM 834 N N . ILE A 1 103 ? 1.611 10.079 -15.811 1.00 94.75 103 ILE A N 1
ATOM 835 C CA . ILE A 1 103 ? 1.969 9.299 -16.994 1.00 94.75 103 ILE A CA 1
ATOM 836 C C . ILE A 1 103 ? 1.216 7.978 -16.915 1.00 94.75 103 ILE A C 1
ATOM 838 O O . ILE A 1 103 ? 1.523 7.121 -16.089 1.00 94.75 103 ILE A O 1
ATOM 842 N N . GLN A 1 104 ? 0.240 7.834 -17.799 1.00 95.19 104 GLN A N 1
ATOM 843 C CA . GLN A 1 104 ? -0.523 6.616 -17.995 1.00 95.19 104 GLN A CA 1
ATOM 844 C C . GLN A 1 104 ? 0.129 5.775 -19.088 1.00 95.19 104 GLN A C 1
ATOM 846 O O . GLN A 1 104 ? 0.368 6.246 -20.203 1.00 95.19 104 GLN A O 1
ATOM 851 N N . MET A 1 105 ? 0.394 4.514 -18.780 1.00 95.81 105 MET A N 1
ATOM 852 C CA . MET A 1 105 ? 1.017 3.558 -19.684 1.00 95.81 105 MET A CA 1
ATOM 853 C C . MET A 1 105 ? 0.106 2.347 -19.826 1.00 95.81 105 MET A C 1
ATOM 855 O O . MET A 1 105 ? -0.296 1.755 -18.829 1.00 95.81 105 MET A O 1
ATOM 859 N N . GLN A 1 106 ? -0.233 1.981 -21.060 1.00 94.50 106 GLN A N 1
ATOM 860 C CA . GLN A 1 10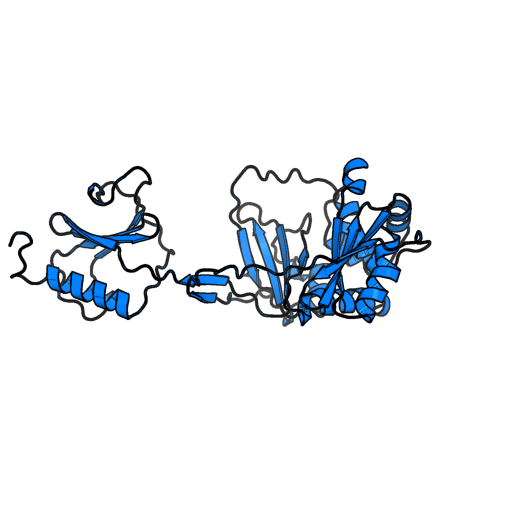6 ? -1.159 0.892 -21.349 1.00 94.50 106 GLN A CA 1
ATOM 861 C C . GLN A 1 106 ? -0.566 -0.114 -22.336 1.00 94.50 106 GLN A C 1
ATOM 863 O O . GLN A 1 106 ? 0.078 0.258 -23.324 1.00 94.50 106 GLN A O 1
ATOM 868 N N . GLY A 1 107 ? -0.851 -1.390 -22.081 1.00 92.56 107 GLY A N 1
ATOM 869 C CA . GLY A 1 107 ? -0.556 -2.497 -22.981 1.00 92.56 107 GLY A CA 1
ATOM 870 C C . GLY A 1 107 ? 0.915 -2.883 -22.950 1.00 92.56 107 GLY A C 1
ATOM 871 O O . GLY A 1 107 ? 1.716 -2.316 -23.699 1.00 92.56 107 GLY A O 1
ATOM 872 N N . LEU A 1 108 ? 1.280 -3.847 -22.101 1.00 92.75 108 LEU A N 1
ATOM 873 C CA . LEU A 1 108 ? 2.660 -4.328 -22.011 1.00 92.75 108 LEU A CA 1
ATOM 874 C C . LEU A 1 108 ? 3.096 -4.932 -23.354 1.00 92.75 108 LEU A C 1
ATOM 876 O O . LEU A 1 108 ? 2.438 -5.832 -23.876 1.00 92.75 108 LEU A O 1
ATOM 880 N N . ARG A 1 109 ? 4.216 -4.457 -23.905 1.00 92.44 109 ARG A N 1
ATOM 881 C CA . ARG A 1 109 ? 4.757 -4.965 -25.174 1.00 92.44 109 ARG A CA 1
ATOM 882 C C . ARG A 1 109 ? 5.219 -6.415 -25.035 1.00 92.44 109 ARG A C 1
ATOM 884 O O . ARG A 1 109 ? 5.776 -6.803 -24.008 1.00 92.44 109 ARG A O 1
ATOM 891 N N . GLN A 1 110 ? 5.047 -7.207 -26.091 1.00 89.75 110 GLN A N 1
ATOM 892 C CA . GLN A 1 110 ? 5.469 -8.613 -26.104 1.00 89.75 110 GLN A CA 1
ATOM 893 C C . GLN A 1 110 ? 6.996 -8.745 -25.981 1.00 89.75 110 GLN A C 1
ATOM 895 O O . GLN A 1 110 ? 7.492 -9.604 -25.253 1.00 89.75 110 GLN A O 1
ATOM 900 N N . GLU A 1 111 ? 7.757 -7.841 -26.600 1.00 92.44 111 GLU A N 1
ATOM 901 C CA . GLU A 1 111 ? 9.220 -7.794 -26.508 1.00 92.44 111 GLU A CA 1
ATOM 902 C C . GLU A 1 111 ? 9.693 -7.541 -25.070 1.00 92.44 111 GLU A C 1
ATOM 904 O O . GLU A 1 111 ? 10.701 -8.105 -24.637 1.00 92.44 111 GLU A O 1
ATOM 909 N N . SER A 1 112 ? 8.928 -6.761 -24.296 1.00 93.12 112 SER A N 1
ATOM 910 C CA . SER A 1 112 ? 9.202 -6.513 -22.877 1.00 93.12 112 SER A CA 1
ATOM 911 C C . SER A 1 112 ? 9.097 -7.781 -22.035 1.00 93.12 112 SER A C 1
ATOM 913 O O . SER A 1 112 ? 9.832 -7.916 -21.064 1.00 93.12 112 SER A O 1
ATOM 915 N N . LYS A 1 113 ? 8.244 -8.743 -22.410 1.00 90.19 113 LYS A N 1
ATOM 916 C CA . LYS A 1 113 ? 8.148 -10.033 -21.706 1.00 90.19 113 LYS A CA 1
ATOM 917 C C . LYS A 1 113 ? 9.422 -10.857 -21.885 1.00 90.19 113 LYS A C 1
ATOM 919 O O . LYS A 1 113 ? 9.958 -11.397 -20.919 1.00 90.19 113 LYS A O 1
ATOM 924 N N . ALA A 1 114 ? 9.928 -10.916 -23.118 1.00 90.25 114 ALA A N 1
ATOM 925 C CA . ALA A 1 114 ? 11.184 -11.596 -23.425 1.00 90.25 114 ALA A CA 1
ATOM 926 C C . ALA A 1 114 ? 12.380 -10.907 -22.749 1.00 90.25 114 ALA A C 1
ATOM 928 O O . ALA A 1 114 ? 13.276 -11.583 -22.245 1.00 90.25 114 ALA A O 1
ATOM 929 N N . LEU A 1 115 ? 12.374 -9.570 -22.703 1.00 94.62 115 LEU A N 1
ATOM 930 C CA . LEU A 1 115 ? 13.332 -8.767 -21.942 1.00 94.62 115 LEU A CA 1
ATOM 931 C C . LEU A 1 115 ? 13.294 -9.093 -20.448 1.00 94.62 115 LEU A C 1
ATOM 933 O O . LEU A 1 115 ? 14.328 -9.399 -19.869 1.00 94.62 115 LEU A O 1
ATOM 937 N N . PHE A 1 116 ? 12.110 -9.106 -19.841 1.00 94.06 116 PHE A N 1
ATOM 938 C CA . PHE A 1 116 ? 11.952 -9.395 -18.419 1.00 94.06 116 PHE A CA 1
ATOM 939 C C . PHE A 1 116 ? 12.556 -10.747 -18.031 1.00 94.06 116 PHE A C 1
ATOM 941 O O . PHE A 1 116 ? 13.247 -10.844 -17.021 1.00 94.06 116 PHE A O 1
ATOM 948 N N . ALA A 1 117 ? 12.333 -11.779 -18.850 1.00 90.62 117 ALA A N 1
ATOM 949 C CA . ALA A 1 117 ? 12.832 -13.127 -18.587 1.00 90.62 117 ALA A CA 1
ATOM 950 C C . ALA A 1 117 ? 14.365 -13.255 -18.680 1.00 90.62 117 ALA A C 1
ATOM 952 O O . ALA A 1 117 ? 14.938 -14.120 -18.021 1.00 90.62 117 ALA A O 1
ATOM 953 N N . ARG A 1 118 ? 15.031 -12.424 -19.498 1.00 94.19 118 ARG A N 1
ATOM 954 C CA . ARG A 1 118 ? 16.496 -12.455 -19.691 1.00 94.19 118 ARG A CA 1
ATOM 955 C C . ARG A 1 118 ? 17.256 -11.452 -18.825 1.00 94.19 118 ARG A C 1
ATOM 957 O O . ARG A 1 118 ? 18.466 -11.585 -18.671 1.00 94.19 118 ARG A O 1
ATOM 964 N N . THR A 1 119 ? 16.571 -10.439 -18.309 1.00 95.00 119 THR A N 1
ATOM 965 C CA . THR A 1 119 ? 17.173 -9.373 -17.515 1.00 95.00 119 THR A CA 1
ATOM 966 C C . THR A 1 119 ? 17.376 -9.820 -16.071 1.00 95.00 119 THR A C 1
ATOM 968 O O . THR A 1 119 ? 16.447 -10.268 -15.398 1.00 95.00 119 THR A O 1
ATOM 971 N N . VAL A 1 120 ? 18.595 -9.635 -15.571 1.00 95.50 120 VAL A N 1
ATOM 972 C CA . VAL A 1 120 ? 18.945 -9.817 -14.162 1.00 95.50 120 VAL A CA 1
ATOM 973 C C . VAL A 1 120 ? 19.383 -8.456 -13.640 1.00 95.50 120 VAL A C 1
ATOM 975 O O . VAL A 1 120 ? 20.412 -7.954 -14.072 1.00 95.50 120 VAL A O 1
ATOM 978 N N . THR A 1 121 ? 18.569 -7.862 -12.769 1.00 96.56 121 THR A N 1
ATOM 979 C CA . THR A 1 121 ? 18.908 -6.639 -12.024 1.00 96.56 121 THR A CA 1
ATOM 980 C C . THR A 1 121 ? 18.769 -6.895 -10.531 1.00 96.56 121 THR A C 1
ATOM 982 O O . THR A 1 121 ? 18.141 -7.880 -10.118 1.00 96.56 121 THR A O 1
ATOM 985 N N . GLU A 1 122 ? 19.244 -5.958 -9.720 1.00 96.94 122 GLU A N 1
ATOM 986 C CA . GLU A 1 122 ? 19.034 -5.951 -8.268 1.00 96.94 122 GLU A CA 1
ATOM 987 C C . GLU A 1 122 ? 17.555 -5.867 -7.844 1.00 96.94 122 GLU A C 1
ATOM 989 O O . GLU A 1 122 ? 17.216 -6.141 -6.690 1.00 96.94 122 GLU A O 1
ATOM 994 N N . ALA A 1 123 ? 16.633 -5.526 -8.756 1.00 97.00 123 ALA A N 1
ATOM 995 C CA . ALA A 1 123 ? 15.199 -5.567 -8.467 1.00 97.00 123 ALA A CA 1
ATOM 996 C C . ALA A 1 123 ? 14.638 -6.997 -8.480 1.00 97.00 123 ALA A C 1
ATOM 998 O O . ALA A 1 123 ? 13.587 -7.252 -7.888 1.00 97.00 123 ALA A O 1
ATOM 999 N N . LEU A 1 124 ? 15.307 -7.952 -9.134 1.00 95.75 124 LEU A N 1
ATOM 1000 C CA . LEU A 1 124 ? 14.774 -9.302 -9.321 1.00 95.75 124 LEU A CA 1
ATOM 1001 C C . LEU A 1 124 ? 14.557 -10.072 -8.001 1.00 95.75 124 LEU A C 1
ATOM 1003 O O . LEU A 1 124 ? 13.501 -10.697 -7.878 1.00 95.75 124 LEU A O 1
ATOM 1007 N N . PRO A 1 125 ? 15.465 -10.045 -7.002 1.00 96.62 125 PRO A N 1
ATOM 1008 C CA . PRO A 1 125 ? 15.213 -10.660 -5.696 1.00 96.62 125 PRO A CA 1
ATOM 1009 C C . PRO A 1 125 ? 13.994 -10.063 -4.982 1.00 96.62 125 PRO A C 1
ATOM 1011 O O . PRO A 1 125 ? 13.168 -10.808 -4.458 1.00 96.62 125 PRO A O 1
ATOM 1014 N N . ILE A 1 126 ? 13.836 -8.735 -5.033 1.00 97.50 126 ILE A N 1
ATOM 1015 C CA . ILE A 1 126 ? 12.686 -8.011 -4.467 1.00 97.50 126 ILE A CA 1
ATOM 1016 C C . ILE A 1 126 ? 11.390 -8.453 -5.158 1.00 97.50 126 ILE A C 1
ATOM 1018 O O . ILE A 1 126 ? 10.397 -8.754 -4.504 1.00 97.50 126 ILE A O 1
ATOM 1022 N N . ILE A 1 127 ? 11.404 -8.539 -6.489 1.00 96.19 127 ILE A N 1
ATOM 1023 C CA . ILE A 1 127 ? 10.254 -8.952 -7.299 1.00 96.19 127 ILE A CA 1
ATOM 1024 C C . ILE A 1 127 ? 9.862 -10.408 -7.021 1.00 96.19 127 ILE A C 1
ATOM 1026 O O . ILE A 1 127 ? 8.683 -10.699 -6.826 1.00 96.19 127 ILE A O 1
ATOM 1030 N N . LYS A 1 128 ? 10.833 -11.327 -7.000 1.00 95.00 128 LYS A N 1
ATOM 1031 C CA . LYS A 1 128 ? 10.586 -12.750 -6.713 1.00 95.00 128 LYS A CA 1
ATOM 1032 C C . LYS A 1 128 ? 10.023 -12.953 -5.316 1.00 95.00 128 LYS A C 1
ATOM 1034 O O . LYS A 1 128 ? 9.171 -13.814 -5.124 1.00 95.00 128 LYS A O 1
ATOM 1039 N N . ASP A 1 129 ? 10.494 -12.159 -4.363 1.00 96.69 129 ASP A N 1
ATOM 1040 C CA . ASP A 1 129 ? 9.959 -12.179 -3.016 1.00 96.69 129 ASP A CA 1
ATOM 1041 C C . ASP A 1 129 ? 8.539 -11.605 -2.961 1.00 96.69 129 ASP A C 1
ATOM 1043 O O . ASP A 1 129 ? 7.685 -12.240 -2.360 1.00 96.69 129 ASP A O 1
ATOM 1047 N N . LEU A 1 130 ? 8.234 -10.486 -3.631 1.00 95.38 130 LEU A N 1
ATOM 1048 C CA . LEU A 1 130 ? 6.868 -9.935 -3.708 1.00 95.38 130 LEU A CA 1
ATOM 1049 C C . LEU A 1 130 ? 5.859 -10.903 -4.341 1.00 95.38 130 LEU A C 1
ATOM 1051 O O . LEU A 1 130 ? 4.692 -10.920 -3.950 1.00 95.38 130 LEU A O 1
ATOM 1055 N N . TYR A 1 131 ? 6.296 -11.705 -5.311 1.00 93.19 131 TYR A N 1
ATOM 1056 C CA . TYR A 1 131 ? 5.434 -12.589 -6.091 1.00 93.19 131 TYR A CA 1
ATOM 1057 C C . TYR A 1 131 ? 5.920 -14.047 -6.054 1.00 93.19 131 TYR A C 1
ATOM 1059 O O . TYR A 1 131 ? 6.270 -14.630 -7.082 1.00 93.19 131 TYR A O 1
ATOM 1067 N N . ARG A 1 132 ? 5.914 -14.656 -4.861 1.00 91.69 132 ARG A N 1
ATOM 1068 C CA . ARG A 1 132 ? 6.413 -16.027 -4.614 1.00 91.69 132 ARG A CA 1
ATOM 1069 C C . ARG A 1 132 ? 5.605 -17.101 -5.336 1.00 91.69 132 ARG A C 1
ATOM 1071 O O . ARG A 1 132 ? 6.119 -18.176 -5.647 1.00 91.69 132 ARG A O 1
ATOM 1078 N N . HIS A 1 133 ? 4.326 -16.828 -5.575 1.00 85.19 133 HIS A N 1
ATOM 1079 C CA . HIS A 1 133 ? 3.413 -17.723 -6.277 1.00 85.19 133 HIS A CA 1
ATOM 1080 C C . HIS A 1 133 ? 2.970 -17.072 -7.587 1.00 85.19 133 HIS A C 1
ATOM 1082 O O . HIS A 1 133 ? 2.058 -16.237 -7.568 1.00 85.19 133 HIS A O 1
ATOM 1088 N N . PRO A 1 134 ? 3.630 -17.411 -8.712 1.00 69.75 134 PRO A N 1
ATOM 1089 C CA . PRO A 1 134 ? 3.222 -16.923 -10.015 1.00 69.75 134 PRO A CA 1
ATOM 1090 C C . PRO A 1 134 ? 1.878 -17.533 -10.415 1.00 69.75 134 PRO A C 1
ATOM 1092 O O . PRO A 1 134 ? 1.617 -18.716 -10.192 1.00 69.75 134 PRO A O 1
ATOM 1095 N N . GLY A 1 135 ? 1.048 -16.718 -11.054 1.00 65.94 135 GLY A N 1
ATOM 1096 C CA . GLY A 1 135 ? -0.250 -17.102 -11.580 1.00 65.94 135 GLY A CA 1
ATOM 1097 C C . GLY A 1 135 ? -1.426 -16.542 -10.791 1.00 65.94 135 GLY A C 1
ATOM 1098 O O . GLY A 1 135 ? -1.311 -16.011 -9.684 1.00 65.94 135 GLY A O 1
ATOM 1099 N N . ARG A 1 136 ? -2.597 -16.665 -11.410 1.00 60.44 136 ARG A N 1
ATOM 1100 C CA . ARG A 1 136 ? -3.870 -16.275 -10.825 1.00 60.44 136 ARG A CA 1
ATOM 1101 C C . ARG A 1 136 ? -4.174 -17.246 -9.691 1.00 60.44 136 ARG A C 1
ATOM 1103 O O . ARG A 1 136 ? -4.711 -18.324 -9.926 1.00 60.44 136 ARG A O 1
ATOM 1110 N N . GLN A 1 137 ? -3.859 -16.869 -8.454 1.00 55.97 137 GLN A N 1
ATOM 1111 C CA . GLN A 1 137 ? -4.627 -17.436 -7.359 1.00 55.97 137 GLN A CA 1
ATOM 1112 C C . GLN A 1 137 ? -6.080 -17.086 -7.676 1.00 55.97 137 GLN A C 1
ATOM 1114 O O . GLN A 1 137 ? -6.395 -15.914 -7.916 1.00 55.97 137 GLN A O 1
ATOM 1119 N N . GLU A 1 138 ? -6.952 -18.089 -7.766 1.00 52.09 138 GLU A N 1
ATOM 1120 C CA . GLU A 1 138 ? -8.386 -17.868 -7.646 1.00 52.09 138 GLU A CA 1
ATOM 1121 C C . GLU A 1 138 ? -8.592 -17.281 -6.256 1.00 52.09 138 GLU A C 1
ATOM 1123 O O . GLU A 1 138 ? -8.904 -17.975 -5.295 1.00 52.09 138 GLU A O 1
ATOM 1128 N N . ARG A 1 139 ? -8.331 -15.983 -6.117 1.00 55.56 139 ARG A N 1
ATOM 1129 C CA . ARG A 1 139 ? -8.680 -15.225 -4.941 1.00 55.56 139 ARG A CA 1
ATOM 1130 C C . ARG A 1 139 ? -10.185 -15.289 -4.944 1.00 55.56 139 ARG A C 1
ATOM 1132 O O . ARG A 1 139 ? -10.850 -14.616 -5.731 1.00 55.56 139 ARG A O 1
ATOM 1139 N N . GLN A 1 140 ? -10.714 -16.217 -4.162 1.00 48.72 140 GLN A N 1
ATOM 1140 C CA . GLN A 1 140 ? -12.134 -16.395 -3.971 1.00 48.72 140 GLN A CA 1
ATOM 1141 C C . GLN A 1 140 ? -12.606 -15.152 -3.214 1.00 48.72 140 GLN A C 1
ATOM 1143 O O . GLN A 1 140 ? -12.779 -15.149 -2.006 1.00 48.72 140 GLN A O 1
ATOM 1148 N N . TYR A 1 141 ? -12.777 -14.046 -3.938 1.00 54.75 141 TYR A N 1
ATOM 1149 C CA . TYR A 1 141 ? -13.345 -12.783 -3.468 1.00 54.75 141 TYR A CA 1
ATOM 1150 C C . TYR A 1 141 ? -14.856 -12.908 -3.214 1.00 54.75 141 TYR A C 1
ATOM 1152 O O . TYR A 1 141 ? -15.575 -11.914 -3.197 1.00 54.75 141 TYR A O 1
ATOM 1160 N N . LYS A 1 142 ? -15.369 -14.139 -3.104 1.00 50.72 142 LYS A N 1
ATOM 1161 C CA . LYS A 1 142 ? -16.799 -14.415 -2.988 1.00 50.72 142 LYS A CA 1
ATOM 1162 C C . LYS A 1 142 ? -17.308 -14.221 -1.561 1.00 50.72 142 LYS A C 1
ATOM 1164 O O . LYS A 1 142 ? -18.508 -14.039 -1.391 1.00 50.72 142 LYS A O 1
ATOM 1169 N N . GLU A 1 143 ? -16.418 -14.190 -0.569 1.00 62.12 143 GLU A N 1
ATOM 1170 C CA . GLU A 1 143 ? -16.770 -13.987 0.836 1.00 62.12 143 GLU A CA 1
ATOM 1171 C C . GLU A 1 143 ? -16.198 -12.667 1.369 1.00 62.12 143 GLU A C 1
ATOM 1173 O O . GLU A 1 143 ? -15.151 -12.186 0.926 1.00 62.12 143 GLU A O 1
ATOM 1178 N N . ARG A 1 144 ? -16.930 -12.040 2.299 1.00 73.00 144 ARG A N 1
ATOM 1179 C CA . ARG A 1 144 ? -16.461 -10.844 3.008 1.00 73.00 144 ARG A CA 1
ATOM 1180 C C . ARG A 1 144 ? -15.279 -11.251 3.885 1.00 73.00 144 ARG A C 1
ATOM 1182 O O . ARG A 1 144 ? -15.481 -11.951 4.868 1.00 73.00 144 ARG A O 1
ATOM 1189 N N . ARG A 1 145 ? -14.081 -10.788 3.537 1.00 77.31 145 ARG A N 1
ATOM 1190 C CA . ARG A 1 145 ? -12.864 -11.009 4.325 1.00 77.31 145 ARG A CA 1
ATOM 1191 C C . ARG A 1 145 ? -12.805 -10.039 5.497 1.00 77.31 145 ARG A C 1
ATOM 1193 O O . ARG A 1 145 ? -13.078 -8.846 5.324 1.00 77.31 145 ARG A O 1
ATOM 1200 N N . THR A 1 146 ? -12.394 -10.534 6.656 1.00 87.88 146 THR A N 1
ATOM 1201 C CA . THR A 1 146 ? -11.941 -9.676 7.753 1.00 87.88 146 THR A CA 1
ATOM 1202 C C . THR A 1 146 ? -10.477 -9.347 7.503 1.00 87.88 146 THR A C 1
ATOM 1204 O O . THR A 1 146 ? -9.641 -10.243 7.441 1.00 87.88 146 THR A O 1
ATOM 1207 N N . ILE A 1 147 ? -10.170 -8.064 7.311 1.00 90.50 147 ILE A N 1
ATOM 1208 C CA . ILE A 1 147 ? -8.799 -7.609 7.073 1.00 90.50 147 ILE A CA 1
ATOM 1209 C C . ILE A 1 147 ? -8.264 -6.956 8.341 1.00 90.50 147 ILE A C 1
ATOM 1211 O O . ILE A 1 147 ? -8.793 -5.944 8.804 1.00 90.50 147 ILE A O 1
ATOM 1215 N N . LEU A 1 148 ? -7.201 -7.539 8.881 1.00 91.62 148 LEU A N 1
ATOM 1216 C CA . LEU A 1 148 ? -6.418 -6.990 9.973 1.00 91.62 148 LEU A CA 1
ATOM 1217 C C . LEU A 1 148 ? -5.303 -6.104 9.428 1.00 91.62 148 LEU A C 1
ATOM 1219 O O . LEU A 1 148 ? -4.792 -6.314 8.329 1.00 91.62 148 LEU A O 1
ATOM 1223 N N . HIS A 1 149 ? -4.916 -5.108 10.216 1.00 93.00 149 HIS A N 1
ATOM 1224 C CA . HIS A 1 149 ? -3.885 -4.156 9.840 1.00 93.00 149 HIS A CA 1
ATOM 1225 C C . HIS A 1 149 ? -2.736 -4.162 10.847 1.00 93.00 149 HIS A C 1
ATOM 1227 O O . HIS A 1 149 ? -2.956 -3.992 12.048 1.00 93.00 149 HIS A O 1
ATOM 1233 N N . TYR A 1 150 ? -1.512 -4.317 10.342 1.00 94.81 150 TYR A N 1
ATOM 1234 C CA . TYR A 1 150 ? -0.298 -4.386 11.147 1.00 94.81 150 TYR A CA 1
ATOM 1235 C C . TYR A 1 150 ? 0.732 -3.349 10.682 1.00 94.81 150 TYR A C 1
ATOM 1237 O O . TYR A 1 150 ? 1.333 -3.510 9.615 1.00 94.81 150 TYR A O 1
ATOM 1245 N N . PRO A 1 151 ? 0.969 -2.286 11.470 1.00 96.06 151 PRO A N 1
ATOM 1246 C CA . PRO A 1 151 ? 2.052 -1.348 11.209 1.00 96.06 151 PRO A CA 1
ATOM 1247 C C . PRO A 1 151 ? 3.416 -1.985 11.489 1.00 96.06 151 PRO A C 1
ATOM 1249 O O . PRO A 1 151 ? 3.661 -2.543 12.561 1.00 96.06 151 PRO A O 1
ATOM 1252 N N . VAL A 1 152 ? 4.327 -1.853 10.533 1.00 97.00 152 VAL A N 1
ATOM 1253 C CA . VAL A 1 152 ? 5.692 -2.376 10.620 1.00 97.00 152 VAL A CA 1
ATOM 1254 C C . VAL A 1 152 ? 6.597 -1.374 11.337 1.00 97.00 152 VAL A C 1
ATOM 1256 O O . VAL A 1 152 ? 6.531 -0.167 11.085 1.00 97.00 152 VAL A O 1
ATOM 1259 N N . ASP A 1 153 ? 7.455 -1.864 12.232 1.00 96.56 153 ASP A N 1
ATOM 1260 C CA . ASP A 1 153 ? 8.545 -1.080 12.815 1.00 96.56 153 ASP A CA 1
ATOM 1261 C C . ASP A 1 153 ? 9.779 -1.204 11.911 1.00 96.56 153 ASP A C 1
ATOM 1263 O O . ASP A 1 153 ? 10.597 -2.115 12.052 1.00 96.56 153 ASP A O 1
ATOM 1267 N N . THR A 1 154 ? 9.898 -0.297 10.938 1.00 95.00 154 THR A N 1
ATOM 1268 C CA . THR A 1 154 ? 10.987 -0.312 9.947 1.00 95.00 154 THR A CA 1
ATOM 1269 C C . THR A 1 154 ? 12.370 -0.224 10.589 1.00 95.00 154 THR A C 1
ATOM 1271 O O . THR A 1 154 ? 13.316 -0.802 10.063 1.00 95.00 154 THR A O 1
ATOM 1274 N N . GLY A 1 155 ? 12.486 0.401 11.768 1.00 95.44 155 GLY A N 1
ATOM 1275 C CA . GLY A 1 155 ? 13.735 0.481 12.530 1.00 95.44 155 GLY A CA 1
ATOM 1276 C C . GLY A 1 155 ? 14.196 -0.852 13.127 1.00 95.44 155 GLY A C 1
ATOM 1277 O O . GLY A 1 155 ? 15.344 -0.962 13.554 1.00 95.44 155 GLY A O 1
ATOM 1278 N N . ARG A 1 156 ? 13.325 -1.867 13.156 1.00 96.25 156 ARG A N 1
ATOM 1279 C CA . ARG A 1 156 ? 13.651 -3.230 13.604 1.00 96.25 156 ARG A CA 1
ATOM 1280 C C . ARG A 1 156 ? 13.930 -4.197 12.461 1.00 96.25 156 ARG A C 1
ATOM 1282 O O . ARG A 1 156 ? 14.380 -5.312 12.714 1.00 96.25 156 ARG A O 1
ATOM 1289 N N . LEU A 1 157 ? 13.685 -3.792 11.217 1.00 97.00 157 LEU A N 1
ATOM 1290 C CA . LEU A 1 157 ? 14.041 -4.594 10.055 1.00 97.00 157 LEU A CA 1
ATOM 1291 C C . LEU A 1 157 ? 15.549 -4.521 9.815 1.00 97.00 157 LEU A C 1
ATOM 1293 O O . LEU A 1 157 ? 16.173 -3.466 9.938 1.00 97.00 157 LEU A O 1
ATOM 1297 N N . LYS A 1 158 ? 16.148 -5.643 9.415 1.00 96.00 158 LYS A N 1
ATOM 1298 C CA . LYS A 1 158 ? 17.538 -5.637 8.952 1.00 96.00 158 LYS A CA 1
ATOM 1299 C C . LYS A 1 158 ? 17.635 -4.859 7.632 1.00 96.00 158 LYS A C 1
ATOM 1301 O O . LYS A 1 158 ? 16.821 -5.119 6.742 1.00 96.00 158 LYS A O 1
ATOM 1306 N N . PRO A 1 159 ? 18.648 -3.996 7.438 1.00 93.75 159 PRO A N 1
ATOM 1307 C CA . PRO A 1 159 ? 18.854 -3.297 6.170 1.00 93.75 159 PRO A CA 1
ATOM 1308 C C . PRO A 1 159 ? 18.932 -4.264 4.987 1.00 93.75 159 PRO A C 1
ATOM 1310 O O . PRO A 1 159 ? 19.498 -5.348 5.117 1.00 93.75 159 PRO A O 1
ATOM 1313 N N . TYR A 1 160 ? 18.359 -3.901 3.840 1.00 96.31 160 TYR A N 1
ATOM 1314 C CA . TYR A 1 160 ? 18.563 -4.638 2.591 1.00 96.31 160 TYR A CA 1
ATOM 1315 C C . TYR A 1 160 ? 19.846 -4.155 1.908 1.00 96.31 160 TYR A C 1
ATOM 1317 O O . TYR A 1 160 ? 19.977 -2.966 1.616 1.00 96.31 160 TYR A O 1
ATOM 1325 N N . GLU A 1 161 ? 20.770 -5.078 1.654 1.00 94.56 161 GLU A N 1
ATOM 1326 C CA . GLU A 1 161 ? 22.096 -4.805 1.091 1.00 94.56 161 GLU A CA 1
ATOM 1327 C C . GLU A 1 161 ? 22.206 -5.476 -0.292 1.00 94.56 161 GLU A C 1
ATOM 1329 O O . GLU A 1 161 ? 22.531 -6.661 -0.359 1.00 94.56 161 GLU A O 1
ATOM 1334 N N . PRO A 1 162 ? 21.863 -4.769 -1.387 1.00 94.25 162 PRO A N 1
ATOM 1335 C CA . PRO A 1 162 ? 22.086 -5.261 -2.751 1.00 94.25 162 PRO A CA 1
ATOM 1336 C C . PRO A 1 162 ? 23.584 -5.301 -3.080 1.00 94.25 162 PRO A C 1
ATOM 1338 O O . PRO A 1 162 ? 24.363 -4.545 -2.492 1.00 94.25 162 PRO A O 1
ATOM 1341 N N . GLU A 1 163 ? 23.990 -6.121 -4.053 1.00 96.06 163 GLU A N 1
ATOM 1342 C CA . GLU A 1 163 ? 25.391 -6.144 -4.502 1.00 96.06 163 GLU A CA 1
ATOM 1343 C C . GLU A 1 163 ? 25.739 -4.857 -5.271 1.00 96.06 163 GLU A C 1
ATOM 1345 O O . GLU A 1 163 ? 26.832 -4.316 -5.100 1.00 96.06 163 GLU A O 1
ATOM 1350 N N . GLN A 1 164 ? 24.790 -4.341 -6.064 1.00 95.94 164 GLN A N 1
ATOM 1351 C CA . GLN A 1 164 ? 24.911 -3.108 -6.861 1.00 95.94 164 GLN A CA 1
ATOM 1352 C C . GLN A 1 164 ? 23.843 -2.063 -6.467 1.00 95.94 164 GLN A C 1
ATOM 1354 O O . GLN A 1 164 ? 22.833 -1.889 -7.157 1.00 95.94 164 GLN A O 1
ATOM 1359 N N . PRO A 1 165 ? 24.004 -1.354 -5.333 1.00 94.31 165 PRO A N 1
ATOM 1360 C CA . PRO A 1 165 ? 22.983 -0.443 -4.801 1.00 94.31 165 PRO A CA 1
ATOM 1361 C C . PRO A 1 165 ? 22.539 0.662 -5.766 1.00 94.31 165 PRO A C 1
ATOM 1363 O O . PRO A 1 165 ? 21.384 1.092 -5.705 1.00 94.31 165 PRO A O 1
ATOM 1366 N N . GLU A 1 166 ? 23.417 1.104 -6.663 1.00 96.12 166 GLU A N 1
ATOM 1367 C CA . GLU A 1 166 ? 23.138 2.112 -7.682 1.00 96.12 166 GLU A CA 1
ATOM 1368 C C . GLU A 1 166 ? 22.040 1.696 -8.671 1.00 96.12 166 GLU A C 1
ATOM 1370 O O . GLU A 1 166 ? 21.304 2.565 -9.144 1.00 96.12 166 GLU A O 1
ATOM 1375 N N . GLU A 1 167 ? 21.855 0.395 -8.937 1.00 95.94 167 GLU A N 1
ATOM 1376 C CA . GLU A 1 167 ? 20.784 -0.083 -9.822 1.00 95.94 167 GLU A CA 1
ATOM 1377 C C . GLU A 1 167 ? 19.389 0.179 -9.235 1.00 95.94 167 GLU A C 1
ATOM 1379 O O . GLU A 1 167 ? 18.421 0.385 -9.969 1.00 95.94 167 GLU A O 1
ATOM 1384 N N . LEU A 1 168 ? 19.271 0.202 -7.904 1.00 97.12 168 LEU A N 1
ATOM 1385 C CA . LEU A 1 168 ? 18.002 0.414 -7.206 1.00 97.12 168 LEU A CA 1
ATOM 1386 C C . LEU A 1 168 ? 17.717 1.885 -6.897 1.00 97.12 168 LEU A C 1
ATOM 1388 O O . LEU A 1 168 ? 16.602 2.211 -6.482 1.00 97.12 168 LEU A O 1
ATOM 1392 N N . GLU A 1 169 ? 18.680 2.782 -7.104 1.00 95.56 169 GLU A N 1
ATOM 1393 C CA . GLU A 1 169 ? 18.539 4.191 -6.732 1.00 95.56 169 GLU A CA 1
ATOM 1394 C C . GLU A 1 169 ? 17.431 4.885 -7.533 1.00 95.56 169 GLU A C 1
ATOM 1396 O O . GLU A 1 169 ? 16.634 5.639 -6.976 1.00 95.56 169 GLU A O 1
ATOM 1401 N N . GLY A 1 170 ? 17.297 4.558 -8.823 1.00 95.62 170 GLY A N 1
ATOM 1402 C CA . GLY A 1 170 ? 16.189 5.042 -9.650 1.00 95.62 170 GLY A CA 1
ATOM 1403 C C . GLY A 1 170 ? 14.822 4.618 -9.103 1.00 95.62 170 GLY A C 1
ATOM 1404 O O . GLY A 1 170 ? 13.903 5.435 -9.027 1.00 95.62 170 GLY A O 1
ATOM 1405 N N . LEU A 1 171 ? 14.698 3.364 -8.651 1.00 96.56 171 LEU A N 1
ATOM 1406 C CA . LEU A 1 171 ? 13.469 2.839 -8.050 1.00 96.56 171 LEU A CA 1
ATOM 1407 C C . LEU A 1 171 ? 13.146 3.531 -6.722 1.00 96.56 171 LEU A C 1
ATOM 1409 O O . LEU A 1 171 ? 12.019 3.995 -6.539 1.00 96.56 171 LEU A O 1
ATOM 1413 N N . LYS A 1 172 ? 14.133 3.663 -5.829 1.00 96.50 172 LYS A N 1
ATOM 1414 C CA . LYS A 1 172 ? 13.975 4.379 -4.554 1.00 96.50 172 LYS A CA 1
ATOM 1415 C C . LYS A 1 172 ? 13.571 5.832 -4.781 1.00 96.50 172 LYS A C 1
ATOM 1417 O O . LYS A 1 172 ? 12.596 6.291 -4.185 1.00 96.50 172 LYS A O 1
ATOM 1422 N N . LYS A 1 173 ? 14.271 6.539 -5.675 1.00 95.94 173 LYS A N 1
ATOM 1423 C CA . LYS A 1 173 ? 13.985 7.936 -6.019 1.00 95.94 173 LYS A CA 1
ATOM 1424 C C . LYS A 1 173 ? 12.567 8.089 -6.560 1.00 95.94 173 LYS A C 1
ATOM 1426 O O . LYS A 1 173 ? 11.838 8.957 -6.083 1.00 95.94 173 LYS A O 1
ATOM 1431 N N . LEU A 1 174 ? 12.162 7.241 -7.508 1.00 95.88 174 LEU A N 1
ATOM 1432 C CA . LEU A 1 174 ? 10.827 7.296 -8.100 1.00 95.88 174 LEU A CA 1
ATOM 1433 C C . LEU A 1 174 ? 9.737 7.075 -7.051 1.00 95.88 174 LEU A C 1
ATOM 1435 O O . LEU A 1 174 ? 8.834 7.898 -6.945 1.00 95.88 174 LEU A O 1
ATOM 1439 N N . LEU A 1 175 ? 9.827 5.998 -6.263 1.00 95.81 175 LEU A N 1
ATOM 1440 C CA . LEU A 1 175 ? 8.824 5.692 -5.240 1.00 95.81 175 LEU A CA 1
ATOM 1441 C C . LEU A 1 175 ? 8.741 6.803 -4.185 1.00 95.81 175 LEU A C 1
ATOM 1443 O O . LEU A 1 175 ? 7.647 7.213 -3.794 1.00 95.81 175 LEU A O 1
ATOM 1447 N N . THR A 1 176 ? 9.893 7.342 -3.781 1.00 95.50 176 THR A N 1
ATOM 1448 C CA . THR A 1 176 ? 9.974 8.432 -2.804 1.00 95.50 176 THR A CA 1
ATOM 1449 C C . THR A 1 176 ? 9.312 9.705 -3.326 1.00 95.50 176 THR A C 1
ATOM 1451 O O . THR A 1 176 ? 8.439 10.257 -2.661 1.00 95.50 176 THR A O 1
ATOM 1454 N N . LYS A 1 177 ? 9.671 10.155 -4.533 1.00 94.12 177 LYS A N 1
ATOM 1455 C CA . LYS A 1 177 ? 9.141 11.396 -5.117 1.00 94.12 177 LYS A CA 1
ATOM 1456 C C . LYS A 1 177 ? 7.670 11.273 -5.496 1.00 94.12 177 LYS A C 1
ATOM 1458 O O . LYS A 1 177 ? 6.867 12.126 -5.130 1.00 94.12 177 LYS A O 1
ATOM 1463 N N . ALA A 1 178 ? 7.311 10.211 -6.215 1.00 90.81 178 ALA A N 1
ATOM 1464 C CA . ALA A 1 178 ? 5.979 10.053 -6.788 1.00 90.81 178 ALA A CA 1
ATOM 1465 C C . ALA A 1 178 ? 4.894 9.744 -5.750 1.00 90.81 178 ALA A C 1
ATOM 1467 O O . ALA A 1 178 ? 3.727 10.033 -6.014 1.00 90.81 178 ALA A O 1
ATOM 1468 N N . PHE A 1 179 ? 5.261 9.160 -4.602 1.00 91.25 179 PHE A N 1
ATOM 1469 C CA . PHE A 1 179 ? 4.294 8.728 -3.593 1.00 91.25 179 PHE A CA 1
ATOM 1470 C C . PHE A 1 179 ? 4.603 9.313 -2.215 1.00 91.25 179 PHE A C 1
ATOM 1472 O O . PHE A 1 179 ? 3.837 10.143 -1.727 1.00 91.25 179 PHE A O 1
ATOM 1479 N N . ILE A 1 180 ? 5.755 8.977 -1.634 1.00 92.19 180 ILE A N 1
ATOM 1480 C CA . ILE A 1 180 ? 6.079 9.263 -0.227 1.00 92.19 180 ILE A CA 1
ATOM 1481 C C . ILE A 1 180 ? 6.107 10.770 0.083 1.00 92.19 180 ILE A C 1
ATOM 1483 O O . ILE A 1 180 ? 5.374 11.230 0.957 1.00 92.19 180 ILE A O 1
ATOM 1487 N N . GLU A 1 181 ? 6.906 11.555 -0.643 1.00 92.56 181 GLU A N 1
ATOM 1488 C CA . GLU A 1 181 ? 7.018 13.009 -0.439 1.00 92.56 181 GLU A CA 1
ATOM 1489 C C . GLU A 1 181 ? 5.762 13.764 -0.891 1.00 92.56 181 GLU A C 1
ATOM 1491 O O . GLU A 1 181 ? 5.435 14.813 -0.340 1.00 92.56 181 GLU A O 1
ATOM 1496 N N . SER A 1 182 ? 5.027 13.213 -1.861 1.00 86.62 182 SER A N 1
ATOM 1497 C CA . SER A 1 182 ? 3.759 13.783 -2.332 1.00 86.62 182 SER A CA 1
ATOM 1498 C C . SER A 1 182 ? 2.586 13.561 -1.365 1.00 86.62 182 SER A C 1
ATOM 1500 O O . SER A 1 182 ? 1.475 14.015 -1.631 1.00 86.62 182 SER A O 1
ATOM 1502 N N . GLY A 1 183 ? 2.806 12.836 -0.259 1.00 86.50 183 GLY A N 1
ATOM 1503 C CA . GLY A 1 183 ? 1.760 12.469 0.698 1.00 86.50 183 GLY A CA 1
ATOM 1504 C C . GLY A 1 183 ? 0.757 11.443 0.161 1.00 86.50 183 GLY A C 1
ATOM 1505 O O . GLY A 1 183 ? -0.291 11.243 0.773 1.00 86.50 183 GLY A O 1
ATOM 1506 N N . LYS A 1 184 ? 1.059 10.801 -0.973 1.00 88.06 184 LYS A N 1
ATOM 1507 C CA . LYS A 1 184 ? 0.262 9.717 -1.549 1.00 88.06 184 LYS A CA 1
ATOM 1508 C C . LYS A 1 184 ? 0.720 8.373 -0.989 1.00 88.06 184 LYS A C 1
ATOM 1510 O O . LYS A 1 184 ? 1.854 8.198 -0.546 1.00 88.06 184 LYS A O 1
ATOM 1515 N N . GLU A 1 185 ? -0.179 7.406 -1.049 1.00 91.12 185 GLU A N 1
ATOM 1516 C CA . GLU A 1 185 ? 0.091 6.029 -0.652 1.00 91.12 185 GLU A CA 1
ATOM 1517 C C . GLU A 1 185 ? 0.469 5.208 -1.887 1.00 91.12 185 GLU A C 1
ATOM 1519 O O . GLU A 1 185 ? -0.108 5.394 -2.963 1.00 91.12 185 GLU A O 1
ATOM 1524 N N . PHE A 1 186 ? 1.416 4.284 -1.734 1.00 94.25 186 PHE A N 1
ATOM 1525 C CA . PHE A 1 186 ? 1.726 3.291 -2.758 1.00 94.25 186 PHE A CA 1
ATOM 1526 C C . PHE A 1 186 ? 1.343 1.902 -2.259 1.00 94.25 186 PHE A C 1
ATOM 1528 O O . PHE A 1 186 ? 1.923 1.396 -1.299 1.00 94.25 186 PHE A O 1
ATOM 1535 N N . ASN A 1 187 ? 0.351 1.300 -2.911 1.00 94.44 187 ASN A N 1
ATOM 1536 C CA . ASN A 1 187 ? -0.183 -0.004 -2.538 1.00 94.44 187 ASN A CA 1
ATOM 1537 C C . ASN A 1 187 ? 0.377 -1.084 -3.460 1.00 94.44 187 ASN A C 1
ATOM 1539 O O . ASN A 1 187 ? 0.246 -1.007 -4.681 1.00 94.44 187 ASN A O 1
ATOM 1543 N N . ILE A 1 188 ? 0.968 -2.109 -2.860 1.00 94.38 188 ILE A N 1
ATOM 1544 C CA . ILE A 1 188 ? 1.485 -3.293 -3.535 1.00 94.38 188 ILE A CA 1
ATOM 1545 C C . ILE A 1 188 ? 0.637 -4.477 -3.094 1.00 94.38 188 ILE A C 1
ATOM 1547 O O . ILE A 1 188 ? 0.279 -4.608 -1.927 1.00 94.38 188 ILE A O 1
ATOM 1551 N N . ILE A 1 189 ? 0.322 -5.358 -4.031 1.00 92.38 189 ILE A N 1
ATOM 1552 C CA . ILE A 1 189 ? -0.457 -6.564 -3.777 1.00 92.38 189 ILE A CA 1
ATOM 1553 C C . ILE A 1 189 ? 0.500 -7.750 -3.932 1.00 92.38 189 ILE A C 1
ATOM 1555 O O . ILE A 1 189 ? 0.704 -8.205 -5.061 1.00 92.38 189 ILE A O 1
ATOM 1559 N N . PRO A 1 190 ? 1.142 -8.222 -2.847 1.00 93.44 190 PRO A N 1
ATOM 1560 C CA . PRO A 1 190 ? 2.027 -9.376 -2.934 1.00 93.44 190 PRO A CA 1
ATOM 1561 C C . PRO A 1 190 ? 1.232 -10.664 -3.222 1.00 93.44 190 PRO A C 1
ATOM 1563 O O . PRO A 1 190 ? 0.002 -10.701 -3.122 1.00 93.44 190 PRO A O 1
ATOM 1566 N N . SER A 1 191 ? 1.937 -11.730 -3.607 1.00 90.44 191 SER A N 1
ATOM 1567 C CA . SER A 1 191 ? 1.368 -13.071 -3.802 1.00 90.44 191 SER A CA 1
ATOM 1568 C C . SER A 1 191 ? 2.242 -14.118 -3.117 1.00 90.44 191 SER A C 1
ATOM 1570 O O . SER A 1 191 ? 3.455 -14.164 -3.337 1.00 90.44 191 SER A O 1
ATOM 1572 N N . GLY A 1 192 ? 1.624 -14.971 -2.295 1.00 90.44 192 GLY A N 1
ATOM 1573 C CA . GLY A 1 192 ? 2.322 -15.998 -1.512 1.00 90.44 192 GLY A CA 1
ATOM 1574 C C . GLY A 1 192 ? 3.002 -15.493 -0.241 1.00 90.44 192 GLY A C 1
ATOM 1575 O O . GLY A 1 192 ? 3.897 -16.153 0.284 1.00 90.44 192 GLY A O 1
ATOM 1576 N N . TRP A 1 193 ? 2.610 -14.319 0.252 1.00 95.56 193 TRP A N 1
ATOM 1577 C CA . TRP A 1 193 ? 3.050 -13.824 1.553 1.00 95.56 193 TRP A CA 1
ATOM 1578 C C . TRP A 1 193 ? 2.138 -14.359 2.650 1.00 95.56 193 TRP A C 1
ATOM 1580 O O . TRP A 1 193 ? 0.923 -14.195 2.580 1.00 95.56 193 TRP A O 1
ATOM 1590 N N . SER A 1 194 ? 2.739 -14.964 3.669 1.00 96.00 194 SER A N 1
ATOM 1591 C CA . SER A 1 194 ? 2.065 -15.359 4.906 1.00 96.00 194 SER A CA 1
ATOM 1592 C C . SER A 1 194 ? 2.527 -14.444 6.033 1.00 96.00 194 SER A C 1
ATOM 1594 O O . SER A 1 194 ? 3.691 -14.046 6.087 1.00 96.00 194 SER A O 1
ATOM 1596 N N . PHE A 1 195 ? 1.605 -14.070 6.911 1.00 97.38 195 PHE A N 1
ATOM 1597 C CA . PHE A 1 195 ? 1.892 -13.252 8.075 1.00 97.38 195 PHE A CA 1
ATOM 1598 C C . PHE A 1 195 ? 2.458 -14.122 9.203 1.00 97.38 195 PHE A C 1
ATOM 1600 O O . PHE A 1 195 ? 1.731 -14.649 10.045 1.00 97.38 195 PHE A O 1
ATOM 1607 N N . ASP A 1 196 ? 3.780 -14.277 9.201 1.00 96.56 196 ASP A N 1
ATOM 1608 C CA . ASP A 1 196 ? 4.530 -15.098 10.148 1.00 96.56 196 ASP A CA 1
ATOM 1609 C C . ASP A 1 196 ? 5.782 -14.377 10.684 1.00 96.56 196 ASP A C 1
ATOM 1611 O O . ASP A 1 196 ? 6.036 -13.204 10.398 1.00 96.56 196 ASP A O 1
ATOM 1615 N N . ALA A 1 197 ? 6.557 -15.076 11.519 1.00 95.44 197 ALA A N 1
ATOM 1616 C CA . ALA A 1 197 ? 7.758 -14.523 12.138 1.00 95.44 197 ALA A CA 1
ATOM 1617 C C . ALA A 1 197 ? 8.897 -14.271 11.137 1.00 95.44 197 ALA A C 1
ATOM 1619 O O . ALA A 1 197 ? 9.728 -13.405 11.394 1.00 95.44 197 ALA A O 1
ATOM 1620 N N . GLU A 1 198 ? 8.945 -15.009 10.026 1.00 96.25 198 GLU A N 1
ATOM 1621 C CA . GLU A 1 198 ? 10.016 -14.942 9.027 1.00 96.25 198 GLU A CA 1
ATOM 1622 C C . GLU A 1 198 ? 9.772 -13.832 8.003 1.00 96.25 198 GLU A C 1
ATOM 1624 O O . GLU A 1 198 ? 10.698 -13.416 7.305 1.00 96.25 198 GLU A O 1
ATOM 1629 N N . LEU A 1 199 ? 8.552 -13.290 7.940 1.00 97.44 199 LEU A N 1
ATOM 1630 C CA . LEU A 1 199 ? 8.214 -12.202 7.032 1.00 97.44 199 LEU A CA 1
ATOM 1631 C C . LEU A 1 199 ? 9.118 -10.969 7.206 1.00 97.44 199 LEU A C 1
ATOM 1633 O O . LEU A 1 199 ? 9.379 -10.278 6.227 1.00 97.44 199 LEU A O 1
ATOM 1637 N N . CYS A 1 200 ? 9.670 -10.713 8.396 1.00 97.31 200 CYS A N 1
ATOM 1638 C CA . CYS A 1 200 ? 10.635 -9.625 8.608 1.00 97.31 200 CYS A CA 1
ATOM 1639 C C . CYS A 1 200 ? 11.9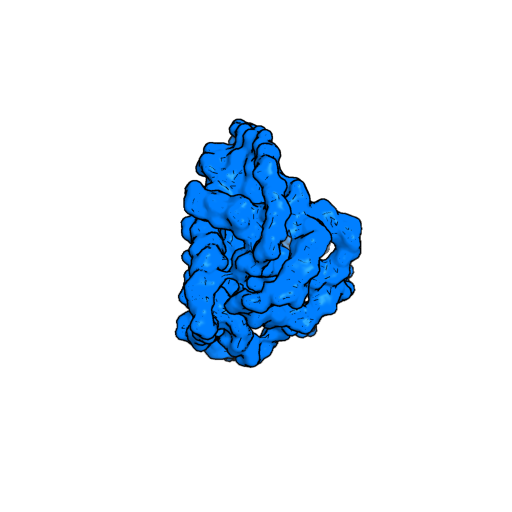65 -9.803 7.857 1.00 97.31 200 CYS A C 1
ATOM 1641 O O . CYS A 1 200 ? 12.676 -8.825 7.622 1.00 97.31 200 CYS A O 1
ATOM 1643 N N . GLU A 1 201 ? 12.297 -11.030 7.451 1.00 97.31 201 GLU A N 1
ATOM 1644 C CA . GLU A 1 201 ? 13.494 -11.352 6.673 1.00 97.31 201 GLU A CA 1
ATOM 1645 C C . GLU A 1 201 ? 13.261 -11.214 5.157 1.00 97.31 201 GLU A C 1
ATOM 1647 O O . GLU A 1 201 ? 14.216 -11.317 4.383 1.00 97.31 201 GLU A O 1
ATOM 1652 N N . SER A 1 202 ? 12.021 -10.927 4.730 1.00 98.00 202 SER A N 1
ATOM 1653 C CA . SER A 1 202 ? 11.638 -10.674 3.335 1.00 98.00 202 SER A CA 1
ATOM 1654 C C . SER A 1 202 ? 12.566 -9.643 2.671 1.00 98.00 202 SER A C 1
ATOM 1656 O O . SER A 1 202 ? 12.649 -8.498 3.137 1.00 98.00 202 SER A O 1
ATOM 1658 N N . PRO A 1 203 ? 13.234 -10.001 1.555 1.00 97.94 203 PRO A N 1
ATOM 1659 C CA . PRO A 1 203 ? 14.000 -9.058 0.747 1.00 97.94 203 PRO A CA 1
ATOM 1660 C C . PRO A 1 203 ? 13.219 -7.795 0.386 1.00 97.94 203 PRO A C 1
ATOM 1662 O O . PRO A 1 203 ? 13.746 -6.692 0.522 1.00 97.94 203 PRO A O 1
ATOM 1665 N N . ALA A 1 204 ? 11.955 -7.929 -0.027 1.00 98.00 204 ALA A N 1
ATOM 1666 C CA . ALA A 1 204 ? 11.157 -6.777 -0.415 1.00 98.00 204 ALA A CA 1
ATOM 1667 C C . ALA A 1 204 ? 10.773 -5.907 0.784 1.00 98.00 204 ALA A C 1
ATOM 1669 O O . ALA A 1 204 ? 10.909 -4.685 0.713 1.00 98.00 204 ALA A O 1
ATOM 1670 N N . LEU A 1 205 ? 10.346 -6.510 1.899 1.00 98.31 205 LEU A N 1
ATOM 1671 C CA . LEU A 1 205 ? 9.984 -5.760 3.101 1.00 98.31 205 LEU A CA 1
ATOM 1672 C C . LEU A 1 205 ? 11.184 -4.978 3.645 1.00 98.31 205 LEU A C 1
ATOM 1674 O O . LEU A 1 205 ? 11.055 -3.795 3.957 1.00 98.31 205 LEU A O 1
ATOM 1678 N N . ARG A 1 206 ? 12.364 -5.606 3.689 1.00 98.38 206 ARG A N 1
ATOM 1679 C CA . ARG A 1 206 ? 13.624 -4.961 4.086 1.00 98.38 206 ARG A CA 1
ATOM 1680 C C . ARG A 1 206 ? 14.047 -3.867 3.107 1.00 98.38 206 ARG A C 1
ATOM 1682 O O . ARG A 1 206 ? 14.518 -2.815 3.536 1.00 98.38 206 ARG A O 1
ATOM 1689 N N . PHE A 1 207 ? 13.860 -4.084 1.802 1.00 98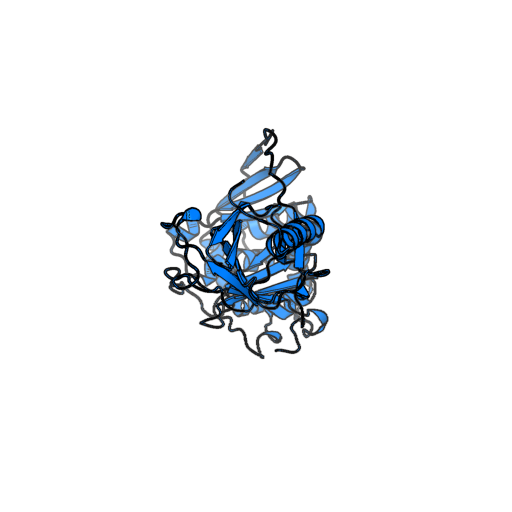.38 207 PHE A N 1
ATOM 1690 C CA . PHE A 1 207 ? 14.138 -3.073 0.783 1.00 98.38 207 PHE A CA 1
ATOM 1691 C C . PHE A 1 207 ? 13.287 -1.823 0.998 1.00 98.38 207 PHE A C 1
ATOM 1693 O O . PHE A 1 207 ? 13.847 -0.733 1.120 1.00 98.38 207 PHE A O 1
ATOM 1700 N N . PHE A 1 208 ? 11.964 -1.963 1.114 1.00 98.06 208 PHE A N 1
ATOM 1701 C CA . PHE A 1 208 ? 11.086 -0.820 1.370 1.00 98.06 208 PHE A CA 1
ATOM 1702 C C . PHE A 1 208 ? 11.373 -0.187 2.732 1.00 98.06 208 PHE A C 1
ATOM 1704 O O . PHE A 1 208 ? 11.486 1.032 2.827 1.00 98.06 208 PHE A O 1
ATOM 1711 N N . GLY A 1 209 ? 11.588 -1.002 3.768 1.00 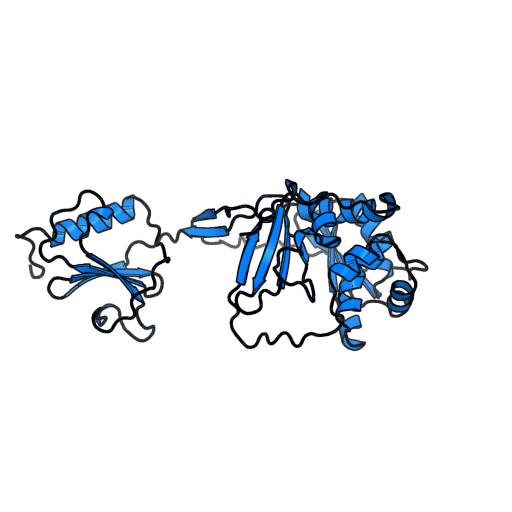97.25 209 GLY A N 1
ATOM 1712 C CA . GLY A 1 209 ? 11.917 -0.536 5.116 1.00 97.25 209 GLY A CA 1
ATOM 1713 C C . GLY A 1 209 ? 13.193 0.308 5.196 1.00 97.25 209 GLY A C 1
ATOM 1714 O O . GLY A 1 209 ? 13.343 1.080 6.136 1.00 97.25 209 GLY A O 1
ATOM 1715 N N . SER A 1 210 ? 14.085 0.219 4.201 1.00 96.44 210 SER A N 1
ATOM 1716 C CA . SER A 1 210 ? 15.321 1.011 4.155 1.00 96.44 210 SER A CA 1
ATOM 1717 C C . SER A 1 210 ? 15.128 2.491 3.794 1.00 96.44 210 SER A C 1
ATOM 1719 O O . SER A 1 210 ? 16.035 3.286 4.034 1.00 96.44 210 SER A O 1
ATOM 1721 N N . PHE A 1 211 ? 13.987 2.879 3.209 1.00 96.25 211 PHE A N 1
ATOM 1722 C CA . PHE A 1 211 ? 13.745 4.267 2.776 1.00 96.25 211 PHE A CA 1
ATOM 1723 C C . PHE A 1 211 ? 12.301 4.757 2.956 1.00 96.25 211 PHE A C 1
ATOM 1725 O O . PHE A 1 211 ? 12.057 5.961 2.888 1.00 96.25 211 PHE A O 1
ATOM 1732 N N . VAL A 1 212 ? 11.339 3.861 3.188 1.00 96.62 212 VAL A N 1
ATOM 1733 C CA . VAL A 1 212 ? 9.936 4.219 3.416 1.00 96.62 212 VAL A CA 1
ATOM 1734 C C . VAL A 1 212 ? 9.714 4.487 4.910 1.00 96.62 212 VAL A C 1
ATOM 1736 O O . VAL A 1 212 ? 9.953 3.592 5.722 1.00 96.62 212 VAL A O 1
ATOM 1739 N N . PRO A 1 213 ? 9.218 5.678 5.299 1.00 94.62 213 PRO A N 1
ATOM 1740 C CA . PRO A 1 213 ? 9.001 6.015 6.706 1.00 94.62 213 PRO A CA 1
ATOM 1741 C 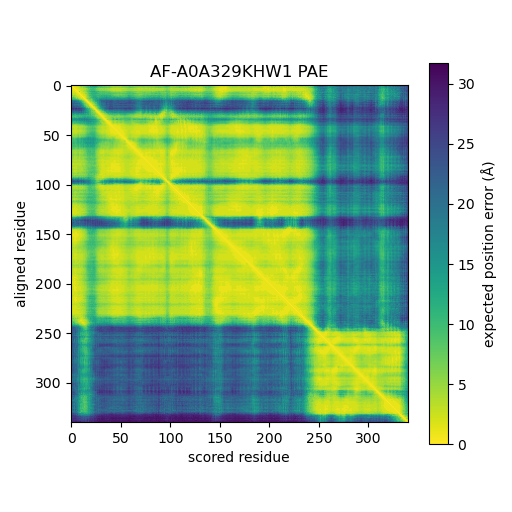C . PRO A 1 213 ? 7.987 5.113 7.417 1.00 94.62 213 PRO A C 1
ATOM 1743 O O . PRO A 1 213 ? 8.186 4.766 8.581 1.00 94.62 213 PRO A O 1
ATOM 1746 N N . ALA A 1 214 ? 6.903 4.740 6.734 1.00 95.69 214 ALA A N 1
ATOM 1747 C CA . ALA A 1 214 ? 5.836 3.932 7.305 1.00 95.69 214 ALA A CA 1
ATOM 1748 C C . ALA A 1 214 ? 5.351 2.859 6.324 1.00 95.69 214 ALA A C 1
ATOM 1750 O O . ALA A 1 214 ? 5.076 3.124 5.153 1.00 95.69 214 ALA A O 1
ATOM 1751 N N . ILE A 1 215 ? 5.247 1.632 6.837 1.00 97.50 215 ILE A N 1
ATOM 1752 C CA . ILE A 1 215 ? 4.801 0.457 6.093 1.00 97.50 215 ILE A CA 1
ATOM 1753 C C . ILE A 1 215 ? 3.656 -0.210 6.855 1.00 97.50 215 ILE A C 1
ATOM 1755 O O . ILE A 1 215 ? 3.757 -0.430 8.066 1.00 97.50 215 ILE A O 1
ATOM 1759 N N . GLY A 1 216 ? 2.590 -0.555 6.137 1.00 96.69 216 GLY A N 1
ATOM 1760 C CA . GLY A 1 216 ? 1.456 -1.314 6.654 1.00 96.69 216 GLY A CA 1
ATOM 1761 C C . GLY A 1 216 ? 1.240 -2.625 5.935 1.00 96.69 216 GLY A C 1
ATOM 1762 O O . GLY A 1 216 ? 1.309 -2.691 4.708 1.00 96.69 216 GLY A O 1
ATOM 1763 N N . LEU A 1 217 ? 0.935 -3.659 6.712 1.00 97.31 217 LEU A N 1
ATOM 1764 C CA . LEU A 1 217 ? 0.485 -4.948 6.211 1.00 97.31 217 LEU A CA 1
ATOM 1765 C C . LEU A 1 217 ? -1.017 -5.074 6.428 1.00 97.31 217 LEU A C 1
ATOM 1767 O O . LEU A 1 217 ? -1.508 -4.886 7.540 1.00 97.31 217 LEU A O 1
ATOM 1771 N N . TYR A 1 218 ? -1.724 -5.434 5.368 1.00 95.12 218 TYR A N 1
ATOM 1772 C CA . TYR A 1 218 ? -3.124 -5.824 5.413 1.00 95.12 218 TYR A CA 1
ATOM 1773 C C . TYR A 1 218 ? -3.172 -7.336 5.285 1.00 95.12 218 TYR A C 1
ATOM 1775 O O . TYR A 1 218 ? -2.702 -7.892 4.290 1.00 95.12 218 TYR A O 1
ATOM 1783 N N . VAL A 1 219 ? -3.701 -7.984 6.313 1.00 95.06 219 VAL A N 1
ATOM 1784 C CA . VAL A 1 219 ? -3.662 -9.432 6.487 1.00 95.06 219 VAL A CA 1
ATOM 1785 C C . VAL A 1 219 ? -5.083 -9.952 6.551 1.00 95.06 219 VAL A C 1
ATOM 1787 O O . VAL A 1 219 ? -5.921 -9.411 7.266 1.00 95.06 219 VAL A O 1
ATOM 1790 N N . ASP A 1 220 ? -5.354 -10.987 5.781 1.00 92.75 220 ASP A N 1
ATOM 1791 C CA . ASP A 1 220 ? -6.598 -11.735 5.854 1.00 92.75 220 ASP A CA 1
ATOM 1792 C C . ASP A 1 220 ? -6.630 -12.547 7.161 1.00 92.75 220 ASP A C 1
ATOM 1794 O O . ASP A 1 220 ? -5.720 -13.332 7.418 1.00 92.75 220 ASP A O 1
ATOM 1798 N N . ASP A 1 221 ? -7.630 -12.316 8.015 1.00 93.19 221 ASP A N 1
ATOM 1799 C CA . ASP A 1 221 ? -7.713 -12.918 9.361 1.00 93.19 221 ASP A CA 1
ATOM 1800 C C . ASP A 1 221 ? -7.826 -14.452 9.312 1.00 93.19 221 ASP A C 1
ATOM 1802 O O . ASP A 1 221 ? -7.255 -15.156 10.142 1.00 93.19 221 ASP A O 1
ATOM 1806 N N . ASP A 1 222 ? -8.515 -14.978 8.297 1.00 90.06 222 ASP A N 1
ATOM 1807 C CA . ASP A 1 222 ? -8.794 -16.409 8.180 1.00 90.06 222 ASP A CA 1
ATOM 1808 C C . ASP A 1 222 ? -7.581 -17.189 7.658 1.00 90.06 222 ASP A C 1
ATOM 1810 O O . ASP A 1 222 ? -7.286 -18.296 8.113 1.00 90.06 222 ASP A O 1
ATOM 1814 N N . THR A 1 223 ? -6.872 -16.622 6.680 1.00 91.62 223 THR A N 1
ATOM 1815 C CA . THR A 1 223 ? -5.774 -17.307 5.975 1.00 91.62 223 THR A CA 1
ATOM 1816 C C . THR A 1 223 ? -4.384 -16.868 6.416 1.00 91.62 223 THR A C 1
ATOM 1818 O O . THR A 1 223 ? -3.403 -17.528 6.073 1.00 91.62 223 THR A O 1
ATOM 1821 N N . LEU A 1 224 ? -4.284 -15.757 7.151 1.00 94.25 224 LEU A N 1
ATOM 1822 C CA . LEU A 1 224 ? -3.037 -15.047 7.439 1.00 94.25 224 LEU A CA 1
ATOM 1823 C C . LEU A 1 224 ? -2.276 -14.614 6.173 1.00 94.25 224 LEU A C 1
ATOM 1825 O O . LEU A 1 224 ? -1.089 -14.295 6.241 1.00 94.25 224 LEU A O 1
ATOM 1829 N N . GLU A 1 225 ? -2.933 -14.577 5.010 1.00 94.00 225 GLU A N 1
ATOM 1830 C CA . GLU A 1 225 ? -2.342 -14.071 3.772 1.00 94.00 225 GLU A CA 1
ATOM 1831 C C . GLU A 1 225 ? -2.143 -12.554 3.883 1.00 94.00 225 GLU A C 1
ATOM 1833 O O . GLU A 1 225 ? -3.067 -11.816 4.234 1.00 94.00 225 GLU A O 1
ATOM 1838 N N . VAL A 1 226 ? -0.954 -12.057 3.531 1.00 95.44 226 VAL A N 1
ATOM 1839 C CA . VAL A 1 226 ? -0.766 -10.614 3.334 1.00 95.44 226 VAL A CA 1
ATOM 1840 C C . VAL A 1 226 ? -1.367 -10.243 1.983 1.00 95.44 226 VAL A C 1
ATOM 1842 O O . VAL A 1 226 ? -0.813 -10.564 0.934 1.00 95.44 226 VAL A O 1
ATOM 1845 N N . VAL A 1 227 ? -2.498 -9.545 1.999 1.00 92.94 227 VAL A N 1
ATOM 1846 C CA . VAL A 1 227 ? -3.247 -9.191 0.786 1.00 92.94 227 VAL A CA 1
ATOM 1847 C C . VAL A 1 227 ? -2.826 -7.847 0.195 1.00 92.94 227 VAL A C 1
ATOM 1849 O O . VAL A 1 227 ? -3.035 -7.606 -0.996 1.00 92.94 227 VAL A O 1
ATOM 1852 N N . MET A 1 228 ? -2.234 -6.969 1.010 1.00 95.31 228 MET A N 1
ATOM 1853 C CA . MET A 1 228 ? -1.722 -5.672 0.574 1.00 95.31 228 MET A CA 1
ATOM 1854 C C . MET A 1 228 ? -0.592 -5.184 1.485 1.00 95.31 228 MET A C 1
ATOM 1856 O O . MET A 1 228 ? -0.644 -5.318 2.707 1.00 95.31 228 MET A O 1
ATOM 1860 N N . LEU A 1 229 ? 0.411 -4.581 0.860 1.00 96.81 229 LEU A N 1
ATOM 1861 C CA . LEU A 1 229 ? 1.486 -3.820 1.474 1.00 96.81 229 LEU A CA 1
ATOM 1862 C C . LEU A 1 229 ? 1.275 -2.348 1.110 1.00 96.81 229 LEU A C 1
ATOM 1864 O O . LEU A 1 229 ? 1.249 -2.002 -0.070 1.00 96.81 229 LEU A O 1
ATOM 1868 N N . GLN A 1 230 ? 1.122 -1.489 2.107 1.00 96.69 230 GLN A N 1
ATOM 1869 C CA . GLN A 1 230 ? 0.921 -0.054 1.926 1.00 96.69 230 GLN A CA 1
ATOM 1870 C C . GLN A 1 230 ? 2.189 0.693 2.338 1.00 96.69 230 GLN A C 1
ATOM 1872 O O . GLN A 1 230 ? 2.699 0.490 3.439 1.00 96.69 230 GLN A O 1
ATOM 1877 N N . LEU A 1 231 ? 2.699 1.551 1.455 1.00 97.00 231 LEU A N 1
ATOM 1878 C CA . LEU A 1 231 ? 3.875 2.390 1.687 1.00 97.00 231 LEU A CA 1
ATOM 1879 C C . LEU A 1 231 ? 3.446 3.858 1.777 1.00 97.00 231 LEU A C 1
ATOM 1881 O O . LEU A 1 231 ? 2.801 4.366 0.854 1.00 97.00 231 LEU A O 1
ATOM 1885 N N . THR A 1 232 ? 3.816 4.547 2.857 1.00 94.81 232 THR A N 1
ATOM 1886 C CA . THR A 1 232 ? 3.416 5.942 3.105 1.00 94.81 232 THR A CA 1
ATOM 1887 C C . THR A 1 232 ? 4.558 6.780 3.685 1.00 94.81 232 THR A C 1
ATOM 1889 O O . THR A 1 232 ? 5.470 6.280 4.345 1.00 94.81 232 THR A O 1
ATOM 1892 N N . GLY A 1 233 ? 4.510 8.095 3.445 1.00 93.56 233 GLY A N 1
ATOM 1893 C CA . GLY A 1 233 ? 5.463 9.056 4.022 1.00 93.56 233 GLY A CA 1
ATOM 1894 C C . GLY A 1 233 ? 5.171 9.475 5.459 1.00 93.56 233 GLY A C 1
ATOM 1895 O O . GLY A 1 233 ? 5.980 10.167 6.071 1.00 93.56 233 GLY A O 1
ATOM 1896 N N . GLN A 1 234 ? 4.028 9.069 6.005 1.00 90.19 234 GLN A N 1
ATOM 1897 C CA . GLN A 1 234 ? 3.604 9.380 7.366 1.00 90.19 234 GLN A CA 1
ATOM 1898 C C . GLN A 1 234 ? 3.071 8.125 8.038 1.00 90.19 234 GLN A C 1
ATOM 1900 O O . GLN A 1 234 ? 2.553 7.239 7.356 1.00 90.19 234 GLN A O 1
ATOM 1905 N N . ASP A 1 235 ? 3.151 8.082 9.368 1.00 87.12 235 ASP A N 1
ATOM 1906 C CA . ASP A 1 235 ? 2.532 7.010 10.138 1.00 87.12 235 ASP A CA 1
ATOM 1907 C C . ASP A 1 235 ? 1.063 6.853 9.755 1.00 87.12 235 ASP A C 1
ATOM 1909 O O . ASP A 1 235 ? 0.301 7.824 9.705 1.00 87.12 235 ASP A O 1
ATOM 1913 N N . MET A 1 236 ? 0.672 5.610 9.498 1.00 82.88 236 MET A N 1
ATOM 1914 C CA . MET A 1 236 ? -0.693 5.299 9.116 1.00 82.88 236 MET A CA 1
ATOM 1915 C C . MET A 1 236 ? -1.616 5.565 10.294 1.00 82.88 236 MET A C 1
ATOM 1917 O O . MET A 1 236 ? -1.379 5.110 11.418 1.00 82.88 236 MET A O 1
ATOM 1921 N N . LYS A 1 237 ? -2.689 6.295 10.013 1.00 83.88 237 LYS A N 1
ATOM 1922 C CA . LYS A 1 237 ? -3.725 6.604 10.984 1.00 83.88 237 LYS A CA 1
ATOM 1923 C C . LYS A 1 237 ? -5.023 5.972 10.524 1.00 83.88 237 LYS A C 1
ATOM 1925 O O . LYS A 1 237 ? -5.453 6.199 9.397 1.00 83.88 237 LYS A O 1
ATOM 1930 N N . HIS A 1 238 ? -5.677 5.237 11.409 1.00 79.00 238 HIS A N 1
ATOM 1931 C CA . HIS A 1 238 ? -7.016 4.734 11.157 1.00 79.00 238 HIS A CA 1
ATOM 1932 C C . HIS A 1 238 ? -8.017 5.851 11.418 1.00 79.00 238 HIS A C 1
ATOM 1934 O O . HIS A 1 238 ? -8.141 6.290 12.569 1.00 79.00 238 HIS A O 1
ATOM 1940 N N . PRO A 1 239 ? -8.717 6.345 10.382 1.00 72.62 239 PRO A N 1
ATOM 1941 C CA . PRO A 1 239 ? -9.726 7.357 10.590 1.00 72.62 239 PRO A CA 1
ATOM 1942 C C . PRO A 1 239 ? -10.885 6.737 11.368 1.00 72.62 239 PRO A C 1
ATOM 1944 O O . PRO A 1 239 ? -11.573 5.840 10.883 1.00 72.62 239 PRO A O 1
ATOM 1947 N N . VAL A 1 240 ? -11.128 7.244 12.570 1.00 69.06 240 VAL A N 1
ATOM 1948 C CA . VAL A 1 240 ? -12.371 7.009 13.297 1.00 69.06 240 VAL A CA 1
ATOM 1949 C C . VAL A 1 240 ? -13.248 8.218 13.033 1.00 69.06 240 VAL A C 1
ATOM 1951 O O . VAL A 1 240 ? -12.994 9.320 13.527 1.00 69.06 240 VAL A O 1
ATOM 1954 N N . ILE A 1 241 ? -14.260 8.020 12.190 1.00 63.88 241 ILE A N 1
ATOM 1955 C CA . ILE A 1 241 ? -15.238 9.062 11.891 1.00 63.88 241 ILE A CA 1
ATOM 1956 C C . ILE A 1 241 ? -16.103 9.235 13.135 1.00 63.88 241 ILE A C 1
ATOM 1958 O O . ILE A 1 241 ? -16.946 8.397 13.455 1.00 63.88 241 ILE A O 1
ATOM 1962 N N . LEU A 1 242 ? -15.888 10.343 13.837 1.00 60.19 242 LEU A N 1
ATOM 1963 C CA . LEU A 1 242 ? -16.768 10.781 14.904 1.00 60.19 242 LEU A CA 1
ATOM 1964 C C . LEU A 1 242 ? -18.002 11.382 14.251 1.00 60.19 242 LEU A C 1
ATOM 1966 O O . LEU A 1 242 ? -18.035 12.561 13.879 1.00 60.19 242 LEU A O 1
ATOM 1970 N N . ARG A 1 243 ? -19.024 10.548 14.090 1.00 55.94 243 ARG A N 1
ATOM 1971 C CA . ARG A 1 243 ? -20.315 11.030 13.629 1.00 55.94 243 ARG A CA 1
ATOM 1972 C C . ARG A 1 243 ? -20.875 11.991 14.670 1.00 55.94 243 ARG A C 1
ATOM 1974 O O . ARG A 1 243 ? -20.948 11.678 15.859 1.00 55.94 243 ARG A O 1
ATOM 1981 N N . LYS A 1 244 ? -21.279 13.184 14.227 1.00 55.75 244 LYS A N 1
ATOM 1982 C CA . LYS A 1 244 ? -21.999 14.163 15.060 1.00 55.75 244 LYS A CA 1
ATOM 1983 C C . LYS A 1 244 ? -23.451 13.721 15.232 1.00 55.75 244 LYS A C 1
ATOM 1985 O O . LYS A 1 244 ? -24.371 14.499 14.996 1.00 55.75 244 LYS A O 1
ATOM 1990 N N . GLU A 1 245 ? -23.673 12.473 15.610 1.00 57.00 245 GLU A N 1
ATOM 1991 C CA . GLU A 1 245 ? -25.017 11.987 15.851 1.00 57.00 245 GLU A CA 1
ATOM 1992 C C . GLU A 1 245 ? -25.381 12.304 17.293 1.00 57.00 245 GLU A C 1
ATOM 1994 O O . GLU A 1 245 ? -24.835 11.771 18.259 1.00 57.00 245 GLU A O 1
ATOM 1999 N N . LYS A 1 246 ? -26.284 13.274 17.434 1.00 61.84 246 LYS A N 1
ATOM 2000 C CA . LYS A 1 246 ? -27.037 13.419 18.672 1.00 61.84 246 LYS A CA 1
ATOM 2001 C C . LYS A 1 246 ? -27.930 12.178 18.776 1.00 61.84 246 LYS A C 1
ATOM 2003 O O . LYS A 1 246 ? -28.499 11.800 17.750 1.00 61.84 246 LYS A O 1
ATOM 2008 N N . PRO A 1 247 ? -28.081 11.573 19.965 1.00 68.81 247 PRO A N 1
ATOM 2009 C CA . PRO A 1 247 ? -29.103 10.568 20.196 1.00 68.81 247 PRO A CA 1
ATOM 2010 C C . PRO A 1 247 ? -30.417 11.068 19.601 1.00 68.81 247 PRO A C 1
ATOM 2012 O O . PRO A 1 247 ? -30.772 12.236 19.785 1.00 68.81 247 PRO A O 1
ATOM 2015 N N . GLY A 1 248 ? -31.064 10.209 18.820 1.00 72.94 248 GLY A N 1
ATOM 2016 C CA . GLY A 1 248 ? -32.314 10.513 18.148 1.00 72.94 248 GLY A CA 1
ATOM 2017 C C . GLY A 1 248 ? -33.468 10.546 19.146 1.00 72.94 248 GLY A C 1
ATOM 2018 O O . GLY A 1 248 ? -33.425 11.214 20.178 1.00 72.94 248 GLY A O 1
ATOM 2019 N N . GLN A 1 249 ? -34.540 9.818 18.847 1.00 81.19 249 GLN A N 1
ATOM 2020 C CA . GLN A 1 249 ? -35.645 9.702 19.791 1.00 81.19 249 GLN A CA 1
ATOM 2021 C C . GLN A 1 249 ? -35.222 8.928 21.045 1.00 81.19 249 GLN A C 1
ATOM 2023 O O . GLN A 1 249 ? -34.493 7.935 20.979 1.00 81.19 249 GLN A O 1
ATOM 2028 N N . THR A 1 250 ? -35.724 9.384 22.191 1.00 91.31 250 THR A N 1
ATOM 2029 C CA . THR A 1 250 ? -35.701 8.614 23.434 1.00 91.31 250 THR A CA 1
ATOM 2030 C C . THR A 1 250 ? -37.097 8.096 23.717 1.00 91.31 250 THR A C 1
ATOM 2032 O O . THR A 1 250 ? -38.083 8.758 23.390 1.00 91.31 250 THR A O 1
ATOM 2035 N N . ARG A 1 251 ? -37.191 6.908 24.307 1.00 92.06 251 ARG A N 1
ATOM 2036 C CA . ARG A 1 251 ? -38.461 6.376 24.805 1.00 92.06 251 ARG A CA 1
ATOM 2037 C C . ARG A 1 251 ? -38.237 5.603 26.091 1.00 92.06 251 ARG A C 1
ATOM 2039 O O . ARG A 1 251 ? -37.150 5.072 26.312 1.00 92.06 251 ARG A O 1
ATOM 2046 N N . ILE A 1 252 ? -39.277 5.522 26.906 1.00 91.75 252 ILE A N 1
ATOM 2047 C CA . ILE A 1 252 ? -39.319 4.668 28.089 1.00 91.75 252 ILE A CA 1
ATOM 2048 C C . ILE A 1 252 ? -40.315 3.548 27.852 1.00 91.75 252 ILE A C 1
ATOM 2050 O O . ILE A 1 252 ? -41.408 3.787 27.344 1.00 91.75 252 ILE A O 1
ATOM 2054 N N . VAL A 1 253 ? -39.922 2.341 28.245 1.00 91.88 253 VAL A N 1
ATOM 2055 C CA . VAL A 1 253 ? -40.819 1.192 28.373 1.00 91.88 253 VAL A CA 1
ATOM 2056 C C . VAL A 1 253 ? -40.544 0.573 29.736 1.00 91.88 253 VAL A C 1
ATOM 2058 O O . VAL A 1 253 ? -39.409 0.189 30.026 1.00 91.88 253 VAL A O 1
ATOM 2061 N N . ASP A 1 254 ? -41.565 0.537 30.587 1.00 90.25 254 ASP A N 1
ATOM 2062 C CA . ASP A 1 254 ? -41.473 0.135 31.991 1.00 90.25 254 ASP A CA 1
ATOM 2063 C C . ASP A 1 254 ? -40.383 0.903 32.759 1.00 90.25 254 ASP A C 1
ATOM 2065 O O . ASP A 1 254 ? -40.502 2.104 32.989 1.00 90.25 254 ASP A O 1
ATOM 2069 N N . SER A 1 255 ? -39.316 0.218 33.175 1.00 92.62 255 SER A N 1
ATOM 2070 C CA . SER A 1 255 ? -38.172 0.812 33.877 1.00 92.62 255 SER A CA 1
ATOM 2071 C C . SER A 1 255 ? -36.922 0.919 33.005 1.00 92.62 255 SER A C 1
ATOM 2073 O O . SER A 1 255 ? -35.827 1.095 33.532 1.00 92.62 255 SER A O 1
ATOM 2075 N N . PHE A 1 256 ? -37.067 0.804 31.684 1.00 95.12 256 PHE A N 1
ATOM 2076 C CA . PHE A 1 256 ? -35.960 0.881 30.741 1.00 95.12 256 PHE A CA 1
ATOM 2077 C C . PHE A 1 256 ? -36.054 2.140 29.890 1.00 95.12 256 PHE A C 1
ATOM 2079 O O . PHE A 1 256 ? -37.079 2.418 29.261 1.00 95.12 256 PHE A O 1
ATOM 2086 N N . LEU A 1 257 ? -34.954 2.886 29.845 1.00 95.19 257 LEU A N 1
ATOM 2087 C CA . LEU A 1 257 ? -34.781 4.036 28.971 1.00 95.19 257 LEU A CA 1
ATOM 2088 C C . LEU A 1 257 ? -34.001 3.624 27.728 1.00 95.19 257 LEU A C 1
ATOM 2090 O O . LEU A 1 257 ? -32.909 3.066 27.823 1.00 95.19 257 LEU A O 1
ATOM 2094 N N . TYR A 1 258 ? -34.555 3.954 26.569 1.00 95.50 258 TYR A N 1
ATOM 2095 C CA . TYR A 1 258 ? -33.980 3.657 25.269 1.00 95.50 258 TYR A CA 1
ATOM 2096 C C . TYR A 1 258 ? -33.492 4.948 24.623 1.00 95.50 258 TYR A C 1
ATOM 2098 O O . TYR A 1 258 ? -34.274 5.888 24.454 1.00 95.50 258 TYR A O 1
ATOM 2106 N N . PHE A 1 259 ? -32.231 4.974 24.203 1.00 93.00 259 PHE A N 1
ATOM 2107 C CA . PHE A 1 259 ? -31.694 6.001 23.313 1.00 93.00 259 PHE A CA 1
ATOM 2108 C C . PHE A 1 259 ? -31.485 5.391 21.934 1.00 93.00 259 PHE A C 1
ATOM 2110 O O . PHE A 1 259 ? -30.633 4.515 21.779 1.00 93.00 259 PHE A O 1
ATOM 2117 N N . TYR A 1 260 ? -32.230 5.867 20.935 1.00 90.00 260 TYR A N 1
ATOM 2118 C CA . TYR A 1 260 ? -31.904 5.563 19.548 1.00 90.00 260 TYR A CA 1
ATOM 2119 C C . TYR A 1 260 ? -30.628 6.301 19.150 1.00 90.00 260 TYR A C 1
ATOM 2121 O O . TYR A 1 260 ? -30.504 7.512 19.354 1.00 90.00 260 TYR A O 1
ATOM 2129 N N . LEU A 1 261 ? -29.692 5.572 18.570 1.00 85.12 261 LEU A N 1
ATOM 2130 C CA . LEU A 1 261 ? -28.458 6.077 17.996 1.00 85.12 261 LEU A CA 1
ATOM 2131 C C . LEU A 1 261 ? -28.479 5.834 16.479 1.00 85.12 261 LEU A C 1
ATOM 2133 O O . LEU A 1 261 ? -29.392 5.205 15.946 1.00 85.12 261 LEU A O 1
ATOM 2137 N N . SER A 1 262 ? -27.456 6.321 15.784 1.00 74.06 262 SER A N 1
ATOM 2138 C CA . SER A 1 262 ? -27.166 6.002 14.382 1.00 74.06 262 SER A CA 1
ATOM 2139 C C . SER A 1 262 ? -27.352 4.538 14.019 1.00 74.06 262 SER A C 1
ATOM 2141 O O . SER A 1 262 ? -27.024 3.670 14.826 1.00 74.06 262 SER A O 1
ATOM 2143 N N . GLU A 1 263 ? -27.677 4.270 12.750 1.00 75.12 263 GLU A N 1
ATOM 2144 C CA . GLU A 1 263 ? -27.448 2.954 12.119 1.00 75.12 263 GLU A CA 1
ATOM 2145 C C . GLU A 1 263 ? -28.135 1.788 12.852 1.00 75.12 263 GLU A C 1
ATOM 2147 O O . GLU A 1 263 ? -27.633 0.665 12.898 1.00 75.12 263 GLU A O 1
ATOM 2152 N N . GLY A 1 264 ? -29.284 2.061 13.475 1.00 84.19 264 GLY A N 1
ATOM 2153 C CA . GLY A 1 264 ? -30.030 1.057 14.223 1.00 84.19 264 GLY A CA 1
ATOM 2154 C C . GLY A 1 264 ? -29.423 0.710 15.582 1.00 84.19 264 GLY A C 1
ATOM 2155 O O . GLY A 1 264 ? -29.871 -0.237 16.209 1.00 84.19 264 GLY A O 1
ATOM 2156 N N . LEU A 1 265 ? -28.432 1.434 16.094 1.00 88.38 265 LEU A N 1
ATOM 2157 C CA . LEU A 1 265 ? -27.928 1.168 17.439 1.00 88.38 265 LEU A CA 1
ATOM 2158 C C . LEU A 1 265 ? -28.878 1.724 18.505 1.00 88.38 265 LEU A C 1
ATOM 2160 O O . LEU A 1 265 ? -29.410 2.825 18.376 1.00 88.38 265 LEU A O 1
ATOM 2164 N N . VAL A 1 266 ? -29.085 0.974 19.585 1.00 91.69 266 VAL A N 1
ATOM 2165 C CA . VAL A 1 266 ? -29.967 1.376 20.686 1.00 91.69 266 VAL A CA 1
ATOM 2166 C C . VAL A 1 266 ? -29.280 1.138 22.021 1.00 91.69 266 VAL A C 1
ATOM 2168 O O . VAL A 1 266 ? -28.972 -0.001 22.371 1.00 91.69 266 VAL A O 1
ATOM 2171 N N . TYR A 1 267 ? -29.073 2.207 22.792 1.00 92.50 267 TYR A N 1
ATOM 2172 C CA . TYR A 1 267 ? -28.715 2.064 24.203 1.00 92.50 267 TYR A CA 1
ATOM 2173 C C . TYR A 1 267 ? -29.955 1.783 25.031 1.00 92.50 267 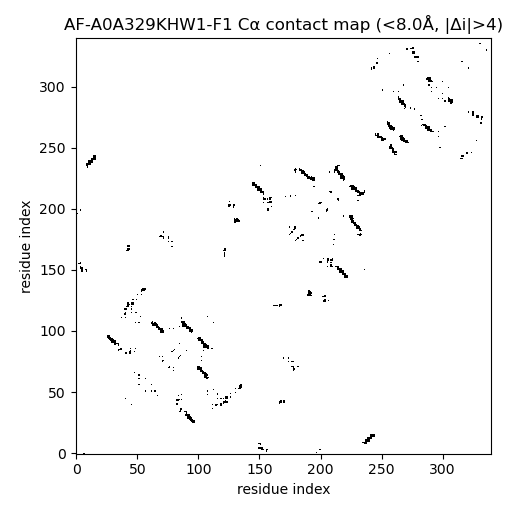TYR A C 1
ATOM 2175 O O . TYR A 1 267 ? -30.960 2.480 24.894 1.00 92.50 267 TYR A O 1
ATOM 2183 N N . VAL A 1 268 ? -29.841 0.812 25.929 1.00 94.38 268 VAL A N 1
ATOM 2184 C CA . VAL A 1 268 ? -30.883 0.426 26.875 1.00 94.38 268 VAL A CA 1
ATOM 2185 C C . VAL A 1 268 ? -30.313 0.543 28.278 1.00 94.38 268 VAL A C 1
ATOM 2187 O O . VAL A 1 268 ? -29.311 -0.093 28.610 1.00 94.38 268 VAL A O 1
ATOM 2190 N N . ILE A 1 269 ? -30.948 1.382 29.087 1.00 94.75 269 ILE A N 1
ATOM 2191 C CA . ILE A 1 269 ? -30.529 1.683 30.452 1.00 94.75 269 ILE A CA 1
ATOM 2192 C C . ILE A 1 269 ? -31.621 1.213 31.399 1.00 94.75 269 ILE A C 1
ATOM 2194 O O . ILE A 1 269 ? -32.766 1.651 31.291 1.00 94.75 269 ILE A O 1
ATOM 2198 N N . ASP A 1 270 ? -31.258 0.340 32.335 1.00 94.62 270 ASP A N 1
ATOM 2199 C CA . ASP A 1 270 ? -32.147 -0.064 33.421 1.00 94.62 270 ASP A CA 1
ATOM 2200 C C . ASP A 1 270 ? -32.146 1.016 34.506 1.00 94.62 270 ASP A C 1
ATOM 2202 O O . ASP A 1 270 ? -31.120 1.300 35.126 1.00 94.62 270 ASP A O 1
ATOM 2206 N N . LEU A 1 271 ? -33.302 1.631 34.731 1.00 93.12 271 LEU A N 1
ATOM 2207 C CA . LEU A 1 271 ? -33.466 2.693 35.717 1.00 93.12 271 LEU A CA 1
ATOM 2208 C C . LEU A 1 271 ? -33.739 2.149 37.130 1.00 93.12 271 LEU A C 1
ATOM 2210 O O . LEU A 1 271 ? -33.733 2.916 38.096 1.00 93.12 271 LEU A O 1
ATOM 2214 N N . ARG A 1 272 ? -33.980 0.840 37.302 1.00 91.56 272 ARG A N 1
ATOM 2215 C CA . ARG A 1 272 ? -34.361 0.264 38.603 1.00 91.56 272 ARG A CA 1
ATOM 2216 C C . ARG A 1 272 ? -33.230 0.392 39.613 1.00 91.56 272 ARG A C 1
ATOM 2218 O O . ARG A 1 272 ? -32.156 -0.185 39.471 1.00 91.56 272 ARG A O 1
ATOM 2225 N N . GLY A 1 273 ? -33.490 1.149 40.677 1.00 88.06 273 GLY A N 1
ATOM 2226 C CA . GLY A 1 273 ? -32.505 1.397 41.728 1.00 88.06 273 GLY A CA 1
ATOM 2227 C C . GLY A 1 273 ? -31.274 2.175 41.249 1.00 88.06 273 GLY A C 1
ATOM 2228 O O . GLY A 1 273 ? -30.262 2.184 41.956 1.00 88.06 273 GLY A O 1
ATOM 2229 N N . GLN A 1 274 ? -31.325 2.802 40.069 1.00 92.88 274 GLN A N 1
ATOM 2230 C CA . GLN A 1 274 ? -30.289 3.711 39.594 1.00 92.88 274 GLN A CA 1
ATOM 2231 C C . GLN A 1 274 ? -30.382 5.021 40.386 1.00 92.88 274 GLN A C 1
ATOM 2233 O O . GLN A 1 274 ? -31.447 5.623 40.482 1.00 92.88 274 GLN A O 1
ATOM 2238 N N . ALA A 1 275 ? -29.269 5.453 40.979 1.00 91.56 275 ALA A N 1
ATOM 2239 C CA . ALA A 1 275 ? -29.175 6.779 41.584 1.00 91.56 275 ALA A CA 1
ATOM 2240 C C . ALA A 1 275 ? -28.866 7.820 40.493 1.00 91.56 275 ALA A C 1
ATOM 2242 O O . ALA A 1 275 ? -28.316 7.436 39.453 1.00 91.56 275 ALA A O 1
ATOM 2243 N N . PRO A 1 276 ? -29.171 9.113 40.715 1.00 93.38 276 PRO A N 1
ATOM 2244 C CA . PRO A 1 276 ? -28.714 10.171 39.824 1.00 93.38 276 PRO A CA 1
ATOM 2245 C C . PRO A 1 276 ? -27.209 10.053 39.554 1.00 93.38 276 PRO A C 1
ATOM 2247 O O . PRO A 1 276 ? -26.430 9.801 40.473 1.00 93.38 276 PRO A O 1
ATOM 2250 N N . ILE A 1 277 ? -26.823 10.198 38.291 1.00 93.62 277 ILE A N 1
ATOM 2251 C CA . ILE A 1 277 ? -25.450 10.023 37.817 1.00 93.62 277 ILE A CA 1
ATOM 2252 C C . ILE A 1 277 ? -24.764 11.374 37.607 1.00 93.62 277 ILE A C 1
ATOM 2254 O O . ILE A 1 277 ? -25.360 12.305 37.059 1.00 93.62 277 ILE A O 1
ATOM 2258 N N . GLU A 1 278 ? -23.494 11.466 38.000 1.00 91.25 278 GLU A N 1
ATOM 2259 C CA . GLU A 1 278 ? -22.633 12.638 37.771 1.00 91.25 278 GLU A CA 1
ATOM 2260 C C . GLU A 1 278 ? -21.604 12.386 36.665 1.00 91.25 278 GLU A C 1
ATOM 2262 O O . GLU A 1 278 ? -21.062 13.327 36.084 1.00 91.25 278 GLU A O 1
ATOM 2267 N N . GLN A 1 279 ? -21.348 11.117 36.343 1.00 90.56 279 GLN A N 1
ATOM 2268 C CA . GLN A 1 279 ? -20.510 10.664 35.241 1.00 90.56 279 GLN A CA 1
ATOM 2269 C C . GLN A 1 279 ? -21.194 9.496 34.520 1.00 90.56 279 GLN A C 1
ATOM 2271 O O . GLN A 1 279 ? -21.894 8.692 35.128 1.00 90.56 279 GLN A O 1
ATOM 2276 N N . TRP A 1 280 ? -20.963 9.350 33.209 1.00 88.56 280 TRP A N 1
ATOM 2277 C CA . TRP A 1 280 ? -21.577 8.265 32.422 1.00 88.56 280 TRP A CA 1
ATOM 2278 C C . TRP A 1 280 ? -21.247 6.864 32.960 1.00 88.56 280 TRP A C 1
ATOM 2280 O O . TRP A 1 280 ? -22.072 5.957 32.902 1.00 88.56 280 TRP A O 1
ATOM 2290 N N . LYS A 1 281 ? -20.050 6.703 33.538 1.00 87.75 281 LYS A N 1
ATOM 2291 C CA . LYS A 1 281 ? -19.581 5.452 34.149 1.00 87.75 281 LYS A CA 1
ATOM 2292 C C . LYS A 1 281 ? -20.345 5.048 35.421 1.00 87.75 281 LYS A C 1
ATOM 2294 O O . LYS A 1 281 ? -20.156 3.932 35.889 1.00 87.75 281 LYS A O 1
ATOM 2299 N N . ASP A 1 282 ? -21.172 5.936 35.978 1.00 91.12 282 ASP A N 1
ATOM 2300 C CA . ASP A 1 282 ? -21.952 5.680 37.198 1.00 91.12 282 ASP A CA 1
ATOM 2301 C C . ASP A 1 282 ? -23.264 4.916 36.904 1.00 91.12 282 ASP A C 1
ATOM 2303 O O . ASP A 1 282 ? -24.030 4.585 37.817 1.00 91.12 282 ASP A O 1
ATOM 2307 N N . LEU A 1 283 ? -23.550 4.639 35.626 1.00 90.19 283 LEU A N 1
ATOM 2308 C CA . LEU A 1 283 ? -24.648 3.773 35.204 1.00 90.19 283 LEU A CA 1
ATOM 2309 C C . LEU A 1 283 ? -24.396 2.330 35.657 1.00 90.19 283 LEU A C 1
ATOM 2311 O O . LEU A 1 283 ? -23.385 1.724 35.311 1.00 90.19 283 LEU A O 1
ATOM 2315 N N . LYS A 1 284 ? -25.352 1.754 36.389 1.00 87.62 284 LYS A N 1
ATOM 2316 C CA . LYS A 1 284 ? -25.299 0.364 36.865 1.00 87.62 284 LYS A CA 1
ATOM 2317 C C . LYS A 1 284 ? -25.497 -0.648 35.743 1.00 87.62 284 LYS A C 1
ATOM 2319 O O . LYS A 1 284 ? -24.946 -1.741 35.801 1.00 87.62 284 LYS A O 1
ATOM 2324 N N . SER A 1 285 ? -26.316 -0.297 34.755 1.00 88.81 285 SER A N 1
ATOM 2325 C CA . SER A 1 285 ? -26.632 -1.144 33.610 1.00 88.81 285 SER A CA 1
ATOM 2326 C C . SER A 1 285 ? -26.853 -0.276 32.379 1.00 88.81 285 SER A C 1
ATOM 2328 O O . SER A 1 285 ? -27.754 0.564 32.349 1.00 88.81 285 SER A O 1
ATOM 2330 N N . CYS A 1 286 ? -26.003 -0.470 31.377 1.00 89.88 286 CYS A N 1
ATOM 2331 C CA . CYS A 1 286 ? -26.097 0.180 30.081 1.00 89.88 286 CYS A CA 1
ATOM 2332 C C . CYS A 1 286 ? -25.661 -0.829 29.024 1.00 89.88 286 CYS A C 1
ATOM 2334 O O . CYS A 1 286 ? -24.491 -1.207 28.963 1.00 89.88 286 CYS A O 1
ATOM 2336 N N . LEU A 1 287 ? -26.618 -1.300 28.232 1.00 90.81 287 LEU A N 1
ATOM 2337 C CA . LEU A 1 287 ? -26.395 -2.312 27.208 1.00 90.81 287 LEU A CA 1
ATOM 2338 C C . LEU A 1 287 ? -26.659 -1.714 25.830 1.00 90.81 287 LEU A C 1
ATOM 2340 O O . LEU A 1 287 ? -27.567 -0.898 25.658 1.00 90.81 287 LEU A O 1
ATOM 2344 N N . LEU A 1 288 ? -25.853 -2.116 24.853 1.00 89.81 288 LEU A N 1
ATOM 2345 C CA . LEU A 1 288 ? -25.970 -1.675 23.470 1.00 89.81 288 LEU A CA 1
ATOM 2346 C C . LEU A 1 288 ? -26.551 -2.802 22.619 1.00 89.81 288 LEU A C 1
ATOM 2348 O O . LEU A 1 288 ? -26.049 -3.926 22.646 1.00 89.81 288 LEU A O 1
ATOM 2352 N N . PHE A 1 289 ? -27.577 -2.487 21.839 1.00 92.50 289 PHE A N 1
ATOM 2353 C CA . PHE A 1 289 ? -28.254 -3.428 20.954 1.00 92.50 289 PHE A CA 1
ATOM 2354 C C . PHE A 1 289 ? -28.248 -2.936 19.512 1.00 92.50 289 PHE A C 1
ATOM 2356 O O . PHE A 1 289 ? -28.227 -1.731 19.262 1.00 92.50 289 PHE A O 1
ATOM 2363 N N . GLN A 1 290 ? -28.298 -3.884 18.579 1.00 90.06 290 GLN A N 1
ATOM 2364 C CA . GLN A 1 290 ? -28.539 -3.629 17.166 1.00 90.06 290 GLN A CA 1
ATOM 2365 C C . GLN A 1 290 ? -30.026 -3.854 16.863 1.00 90.06 290 GLN A C 1
ATOM 2367 O O . GLN A 1 290 ? -30.565 -4.939 17.086 1.00 90.06 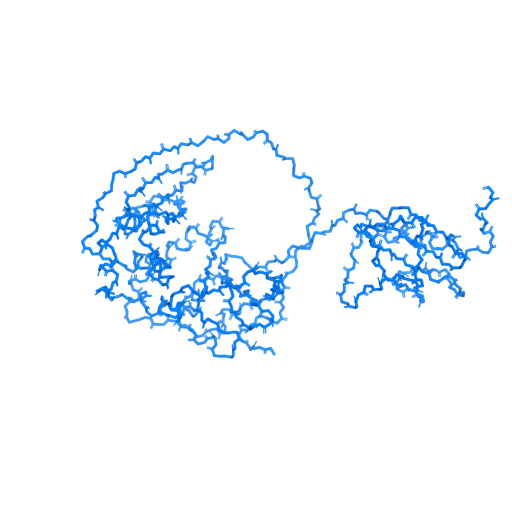290 GLN A O 1
ATOM 2372 N N . LEU A 1 291 ? -30.679 -2.815 16.357 1.00 88.69 291 LEU A N 1
ATOM 2373 C CA . LEU A 1 291 ? -32.021 -2.846 15.794 1.00 88.69 291 LEU A CA 1
ATOM 2374 C C . LEU A 1 291 ? -31.971 -3.574 14.452 1.00 88.69 291 LEU A C 1
ATOM 2376 O O . LEU A 1 291 ? -31.100 -3.298 13.620 1.00 88.69 291 LEU A O 1
ATOM 2380 N N . ASP A 1 292 ? -32.915 -4.487 14.256 1.00 86.75 292 ASP A N 1
ATOM 2381 C CA . ASP A 1 292 ? -33.140 -5.132 12.968 1.00 86.75 292 ASP A CA 1
ATOM 2382 C C . ASP A 1 292 ? -33.584 -4.075 11.931 1.00 86.75 292 ASP A C 1
ATOM 2384 O O . ASP A 1 292 ? -34.435 -3.244 12.265 1.00 86.75 292 ASP A O 1
ATOM 2388 N N . PRO A 1 293 ? -33.034 -4.072 10.699 1.00 84.62 293 PRO A N 1
ATOM 2389 C CA . PRO A 1 293 ? -33.398 -3.108 9.656 1.00 84.62 293 PRO A CA 1
ATOM 2390 C C . PRO A 1 293 ? -34.904 -2.996 9.378 1.00 84.62 293 PRO A C 1
ATOM 2392 O O . PRO A 1 293 ? -35.367 -1.920 8.999 1.00 84.62 293 PRO A O 1
ATOM 2395 N N . ASP A 1 294 ? -35.659 -4.077 9.588 1.00 89.56 294 ASP A N 1
ATOM 2396 C CA . ASP A 1 294 ? -37.103 -4.135 9.349 1.00 89.56 294 ASP A CA 1
ATOM 2397 C C . ASP A 1 294 ? -37.934 -3.737 10.586 1.00 89.56 294 ASP A C 1
ATOM 2399 O O . ASP A 1 294 ? -39.159 -3.606 10.509 1.00 89.56 294 ASP A O 1
ATOM 2403 N N . THR A 1 295 ? -37.294 -3.504 11.738 1.00 89.31 295 THR A N 1
ATOM 2404 C CA . THR A 1 295 ? -37.966 -3.132 12.992 1.00 89.31 295 THR A CA 1
ATOM 2405 C C . THR A 1 295 ? -37.927 -1.626 13.219 1.00 89.31 295 THR A C 1
ATOM 2407 O O . THR A 1 295 ? -36.872 -0.991 13.223 1.00 89.31 295 THR A O 1
ATOM 2410 N N . ARG A 1 296 ? -39.086 -1.020 13.496 1.00 90.81 296 ARG A N 1
ATOM 2411 C CA . ARG A 1 296 ? -39.143 0.399 13.871 1.00 90.81 296 ARG A CA 1
ATOM 2412 C C . ARG A 1 296 ? -38.637 0.586 15.297 1.00 90.81 296 ARG A C 1
ATOM 2414 O O . ARG A 1 296 ? -39.001 -0.170 16.191 1.00 90.81 296 ARG A O 1
ATOM 2421 N N . PHE A 1 297 ? -37.894 1.663 15.559 1.00 91.56 297 PHE A N 1
ATOM 2422 C CA . PHE A 1 297 ? -37.392 1.960 16.910 1.00 91.56 297 PHE A CA 1
ATOM 2423 C C . PHE A 1 297 ? -38.499 2.002 17.981 1.00 91.56 297 PHE A C 1
ATOM 2425 O O . PHE A 1 297 ? -38.293 1.549 19.106 1.00 91.56 297 PHE A O 1
ATOM 2432 N N . SER A 1 298 ? -39.692 2.496 17.635 1.00 91.69 298 SER A N 1
ATOM 2433 C CA . SER A 1 298 ? -40.850 2.523 18.538 1.00 91.69 298 SER A CA 1
ATOM 2434 C C . SER A 1 298 ? -41.301 1.132 18.999 1.00 91.69 298 SER A C 1
ATOM 2436 O O . SER A 1 298 ? -41.880 1.019 20.076 1.00 91.69 298 SER A O 1
ATOM 2438 N N . GLU A 1 299 ? -41.023 0.099 18.203 1.00 92.38 299 GLU A N 1
ATOM 2439 C CA . GLU A 1 299 ? -41.445 -1.295 18.396 1.00 92.38 299 GLU A CA 1
ATOM 2440 C C . GLU A 1 299 ? -40.325 -2.186 18.945 1.00 92.38 299 GLU A C 1
ATOM 2442 O O . GLU A 1 299 ? -40.572 -3.338 19.279 1.00 92.38 299 GLU A O 1
ATOM 2447 N N . PHE A 1 300 ? -39.101 -1.663 19.054 1.00 93.56 300 PHE A N 1
ATOM 2448 C CA . PHE A 1 300 ? -37.951 -2.415 19.544 1.00 93.56 300 PHE A CA 1
ATOM 2449 C C . PHE A 1 300 ? -38.176 -2.957 20.969 1.00 93.56 300 PHE A C 1
ATOM 2451 O O . PHE A 1 300 ? -38.761 -2.279 21.815 1.00 93.56 300 PHE A O 1
ATOM 2458 N N . ASP A 1 301 ? -37.649 -4.142 21.272 1.00 92.56 301 ASP A N 1
ATOM 2459 C CA . ASP A 1 301 ? -37.613 -4.704 22.625 1.00 92.56 301 ASP A CA 1
ATOM 2460 C C . ASP A 1 301 ? -36.255 -5.374 22.871 1.00 92.56 301 ASP A C 1
ATOM 2462 O O . ASP A 1 301 ? -35.855 -6.299 22.158 1.00 92.56 301 ASP A O 1
ATOM 2466 N N . HIS A 1 302 ? -35.555 -4.913 23.908 1.00 93.12 302 HIS A N 1
ATOM 2467 C CA . HIS A 1 302 ? -34.225 -5.388 24.280 1.00 93.12 302 HIS A CA 1
ATOM 2468 C C . HIS A 1 302 ? -34.196 -6.860 24.714 1.00 93.12 302 HIS A C 1
ATOM 2470 O O . HIS A 1 302 ? -33.134 -7.473 24.679 1.00 93.12 302 HIS A O 1
ATOM 2476 N N . THR A 1 303 ? -35.338 -7.447 25.086 1.00 91.25 303 THR A N 1
ATOM 2477 C CA . THR A 1 303 ? -35.437 -8.878 25.422 1.00 91.25 303 THR A CA 1
ATOM 2478 C C . THR A 1 303 ? -35.315 -9.787 24.197 1.00 91.25 303 THR A C 1
ATOM 2480 O O . THR A 1 303 ? -34.936 -10.949 24.326 1.00 91.25 303 THR A O 1
ATOM 2483 N N . SER A 1 304 ? -35.605 -9.248 23.010 1.00 87.06 304 SER A N 1
ATOM 2484 C CA . SER A 1 304 ? -35.518 -9.944 21.718 1.00 87.06 304 SER A CA 1
ATOM 2485 C C . SER A 1 304 ? -34.382 -9.431 20.825 1.00 87.06 304 SER A C 1
ATOM 2487 O O . SER A 1 304 ? -34.073 -10.043 19.804 1.00 87.06 304 SER A O 1
ATOM 2489 N N . GLY A 1 305 ? -33.760 -8.309 21.200 1.00 86.56 305 GLY A N 1
ATOM 2490 C CA . GLY A 1 305 ? -32.713 -7.652 20.426 1.00 86.56 305 GLY A CA 1
ATOM 2491 C C . GLY A 1 305 ? -31.369 -8.380 20.468 1.00 86.56 305 GLY A C 1
ATOM 2492 O O . GLY A 1 305 ? -31.007 -9.022 21.454 1.00 86.56 305 GLY A O 1
ATOM 2493 N N . VAL A 1 306 ? -30.576 -8.215 19.408 1.00 89.00 306 VAL A N 1
ATOM 2494 C CA . VAL A 1 306 ? -29.198 -8.720 19.362 1.00 89.00 306 VAL A CA 1
ATOM 2495 C C . VAL A 1 306 ? -28.288 -7.734 20.089 1.00 89.00 306 VAL A C 1
ATOM 2497 O O . VAL A 1 306 ? -28.082 -6.607 19.632 1.00 89.00 306 VAL A O 1
ATOM 2500 N N . GLN A 1 307 ? -27.742 -8.149 21.234 1.00 89.69 307 GLN A N 1
ATOM 2501 C CA . GLN A 1 307 ? -26.753 -7.352 21.953 1.00 89.69 307 GLN A CA 1
ATOM 2502 C C . GLN A 1 307 ? -25.472 -7.235 21.117 1.00 89.69 307 GLN A C 1
ATOM 2504 O O . GLN A 1 307 ? -24.957 -8.219 20.579 1.00 89.69 307 GLN A O 1
ATOM 2509 N N . VAL A 1 308 ? -24.946 -6.018 21.017 1.00 81.19 308 VAL A N 1
ATOM 2510 C CA . VAL A 1 308 ? -23.683 -5.747 20.332 1.00 81.19 308 VAL A CA 1
ATOM 2511 C C . VAL A 1 308 ? -22.538 -6.362 21.140 1.00 81.19 308 VAL A C 1
ATOM 2513 O O . VAL A 1 308 ? -22.483 -6.218 22.362 1.00 81.19 308 VAL A O 1
ATOM 2516 N N . ARG A 1 309 ? -21.630 -7.073 20.457 1.00 70.44 309 ARG A N 1
ATOM 2517 C CA . ARG A 1 309 ? -20.482 -7.743 21.088 1.00 70.44 309 ARG A CA 1
ATOM 2518 C C . ARG A 1 309 ? -19.579 -6.739 21.813 1.00 70.44 309 ARG A C 1
ATOM 2520 O O . ARG A 1 309 ? -19.416 -5.600 21.373 1.00 70.44 309 ARG A O 1
ATOM 2527 N N . GLU A 1 310 ? -18.949 -7.195 22.894 1.00 53.38 310 GLU A N 1
ATOM 2528 C CA . GLU A 1 310 ? -17.903 -6.436 23.584 1.00 53.38 310 GLU A CA 1
ATOM 2529 C C . GLU A 1 310 ? -16.760 -6.072 22.617 1.00 53.38 310 GLU A C 1
ATOM 2531 O O . GLU A 1 310 ? -16.431 -6.836 21.710 1.00 53.38 310 GLU A O 1
ATOM 2536 N N . GLY A 1 311 ? -16.173 -4.884 22.794 1.00 47.53 311 GLY A N 1
ATOM 2537 C CA . GLY A 1 311 ? -15.111 -4.344 21.930 1.00 47.53 311 GLY A CA 1
ATOM 2538 C C . GLY A 1 311 ? -15.559 -3.225 20.982 1.00 47.53 311 GLY A C 1
ATOM 2539 O O . GLY A 1 311 ? -14.717 -2.481 20.481 1.00 47.53 311 GLY A O 1
ATOM 2540 N N . ILE A 1 312 ? -16.867 -3.027 20.789 1.00 55.00 312 ILE A N 1
ATOM 2541 C CA . ILE A 1 312 ? -17.394 -1.875 20.044 1.00 55.00 312 ILE A CA 1
ATOM 2542 C C . ILE A 1 312 ? -17.519 -0.678 20.990 1.00 55.00 312 ILE A C 1
ATOM 2544 O O . ILE A 1 312 ? -18.316 -0.682 21.925 1.00 55.00 312 ILE A O 1
ATOM 2548 N N . SER A 1 313 ? -16.714 0.357 20.744 1.00 59.69 313 SER A N 1
ATOM 2549 C CA . SER A 1 313 ? -16.742 1.604 21.512 1.00 59.69 313 SER A CA 1
ATOM 2550 C C . SER A 1 313 ? -17.480 2.692 20.743 1.00 59.69 313 SER A C 1
ATOM 2552 O O . SER A 1 313 ? -17.126 3.011 19.610 1.00 59.69 313 SER A O 1
ATOM 2554 N N . LEU A 1 314 ? -18.486 3.289 21.380 1.00 69.19 314 LEU A N 1
ATOM 2555 C CA . LEU A 1 314 ? -19.165 4.475 20.870 1.00 69.19 314 LEU A CA 1
ATOM 2556 C C . LEU A 1 314 ? -18.544 5.722 21.490 1.00 69.19 314 LEU A C 1
ATOM 2558 O O . LEU A 1 314 ? -18.385 5.817 22.707 1.00 69.19 314 LEU A O 1
ATOM 2562 N N . LEU A 1 315 ? -18.193 6.682 20.641 1.00 68.94 315 LEU A N 1
ATOM 2563 C CA . LEU A 1 315 ? -17.567 7.928 21.056 1.00 68.94 315 LEU A CA 1
ATOM 2564 C C . LEU A 1 315 ? -18.546 9.075 20.852 1.00 68.94 315 LEU A C 1
ATOM 2566 O O . LEU A 1 315 ? -18.959 9.373 19.734 1.00 68.94 315 LEU A O 1
ATOM 2570 N N . PHE A 1 316 ? -18.890 9.732 21.952 1.00 73.25 316 PHE A N 1
ATOM 2571 C CA . PHE A 1 316 ? -19.790 10.875 21.966 1.00 73.25 316 PHE A CA 1
ATOM 2572 C C . PHE A 1 316 ? -19.027 12.136 22.352 1.00 73.25 316 PHE A C 1
ATOM 2574 O O . PHE A 1 316 ? -18.093 12.099 23.156 1.00 73.25 316 PHE A O 1
ATOM 2581 N N . LYS A 1 317 ? -19.468 13.287 21.836 1.00 74.88 317 LYS A N 1
ATOM 2582 C CA . LYS A 1 317 ? -19.009 14.579 22.358 1.00 74.88 317 LYS A CA 1
ATOM 2583 C C . LYS A 1 317 ? -19.413 14.713 23.824 1.00 74.88 317 LYS A C 1
ATOM 2585 O O . LYS A 1 317 ? -20.485 14.254 24.217 1.00 74.88 317 LYS A O 1
ATOM 2590 N N . GLN A 1 318 ? -18.609 15.426 24.608 1.00 80.31 318 GLN A N 1
ATOM 2591 C CA . GLN A 1 318 ? -18.890 15.656 26.028 1.00 80.31 318 GLN A CA 1
ATOM 2592 C C . GLN A 1 318 ? -20.284 16.268 26.261 1.00 80.31 318 GLN A C 1
ATOM 2594 O O . GLN A 1 318 ? -20.988 15.853 27.178 1.00 80.31 318 GLN A O 1
ATOM 2599 N N . ASP A 1 319 ? -20.724 17.185 25.395 1.00 82.94 319 ASP A N 1
ATOM 2600 C CA . ASP A 1 319 ? -22.065 17.781 25.473 1.00 82.94 319 ASP A CA 1
ATOM 2601 C C . ASP A 1 319 ? -23.182 16.772 25.182 1.00 82.94 319 ASP A C 1
ATOM 2603 O O . ASP A 1 319 ? -24.266 16.851 25.751 1.00 82.94 319 ASP A O 1
ATOM 2607 N N . THR A 1 320 ? -22.919 15.798 24.307 1.00 84.06 320 THR A N 1
ATOM 2608 C CA . THR A 1 320 ? -23.869 14.722 24.002 1.00 84.06 320 THR A CA 1
ATOM 2609 C C . THR A 1 320 ? -24.024 13.790 25.194 1.00 84.06 320 THR A C 1
ATOM 2611 O O . THR A 1 320 ? -25.148 13.521 25.609 1.00 84.06 320 THR A O 1
ATOM 2614 N N . ILE A 1 321 ? -22.904 13.384 25.801 1.00 87.94 321 ILE A N 1
ATOM 2615 C CA . ILE A 1 321 ? -22.905 12.596 27.039 1.00 87.94 321 ILE A CA 1
ATOM 2616 C C . ILE A 1 321 ? -23.666 13.348 28.134 1.00 87.94 321 ILE A C 1
ATOM 2618 O O . ILE A 1 321 ? -24.534 12.772 28.782 1.00 87.94 321 ILE A O 1
ATOM 2622 N N . ARG A 1 322 ? -23.410 14.651 28.294 1.00 88.12 322 ARG A N 1
ATOM 2623 C CA . ARG A 1 322 ? -24.118 15.488 29.270 1.00 88.12 322 ARG A CA 1
ATOM 2624 C C . ARG A 1 322 ? -25.628 15.500 29.032 1.00 88.12 322 ARG A C 1
ATOM 2626 O O . ARG A 1 322 ? -26.377 15.245 29.966 1.00 88.12 322 ARG A O 1
ATOM 2633 N N . GLY A 1 323 ? -26.076 15.707 27.792 1.00 89.31 323 GLY A N 1
ATOM 2634 C CA . GLY A 1 323 ? -27.502 15.680 27.453 1.00 89.31 323 GLY A CA 1
ATOM 2635 C C . GLY A 1 323 ? -28.160 14.316 27.699 1.00 89.31 323 GLY A C 1
ATOM 2636 O O . GLY A 1 323 ? -29.297 14.248 28.173 1.00 89.31 323 GLY A O 1
ATOM 2637 N N . MET A 1 324 ? -27.444 13.217 27.442 1.00 91.81 324 MET A N 1
ATOM 2638 C CA . MET A 1 324 ? -27.915 11.870 27.784 1.00 91.81 324 MET A CA 1
ATOM 2639 C C . MET A 1 324 ? -28.017 11.680 29.300 1.00 91.81 324 MET A C 1
ATOM 2641 O O . MET A 1 324 ? -29.027 11.170 29.775 1.00 91.81 324 MET A O 1
ATOM 2645 N N . MET A 1 325 ? -27.025 12.131 30.072 1.00 93.38 325 MET A N 1
ATOM 2646 C CA . MET A 1 325 ? -27.046 12.053 31.537 1.00 93.38 325 MET A CA 1
ATOM 2647 C C . MET A 1 325 ? -28.170 12.886 32.151 1.00 93.38 325 MET A C 1
ATOM 2649 O O . MET A 1 325 ? -28.872 12.408 33.034 1.00 93.38 325 MET A O 1
ATOM 2653 N N . GLU A 1 326 ? -28.382 14.111 31.668 1.00 92.44 326 GLU A N 1
ATOM 2654 C CA . GLU A 1 326 ? -29.506 14.959 32.081 1.00 92.44 326 GLU A CA 1
ATOM 2655 C C . GLU A 1 326 ? -30.845 14.273 31.810 1.00 92.44 326 GLU A C 1
ATOM 2657 O O . GLU A 1 326 ? -31.766 14.346 32.622 1.00 92.44 326 GLU A O 1
ATOM 2662 N N . THR A 1 327 ? -30.941 13.575 30.679 1.00 92.56 327 THR A N 1
ATOM 2663 C CA . THR A 1 327 ? -32.119 12.794 30.309 1.00 92.56 327 THR A CA 1
ATOM 2664 C C . THR A 1 327 ? -32.312 11.613 31.263 1.00 92.56 327 THR A C 1
ATOM 2666 O O . THR A 1 327 ? -33.384 11.485 31.843 1.00 92.56 327 THR A O 1
ATOM 2669 N N . VAL A 1 328 ? -31.276 10.807 31.514 1.00 93.19 328 VAL A N 1
ATOM 2670 C CA . VAL A 1 328 ? -31.306 9.710 32.500 1.00 93.19 328 VAL A CA 1
ATOM 2671 C C . VAL A 1 328 ? -31.738 10.221 33.880 1.00 93.19 328 VAL A C 1
ATOM 2673 O O . VAL A 1 328 ? -32.689 9.705 34.460 1.00 93.19 328 VAL A O 1
ATOM 2676 N N . ASN A 1 329 ? -31.100 11.281 34.379 1.00 93.06 329 ASN A N 1
ATOM 2677 C CA . ASN A 1 329 ? -31.391 11.862 35.690 1.00 93.06 329 ASN A CA 1
ATOM 2678 C C . ASN A 1 329 ? -32.820 12.391 35.796 1.00 93.06 329 ASN A C 1
ATOM 2680 O O . ASN A 1 329 ? -33.448 12.227 36.839 1.00 93.06 329 ASN A O 1
ATOM 2684 N N . ARG A 1 330 ? -33.356 12.979 34.721 1.00 90.81 330 ARG A N 1
ATOM 2685 C CA . ARG A 1 330 ? -34.758 13.411 34.658 1.00 90.81 330 ARG A CA 1
ATOM 2686 C C . ARG A 1 330 ? -35.718 12.245 34.878 1.00 90.81 330 ARG A C 1
ATOM 2688 O O . ARG A 1 330 ? -36.701 12.408 35.587 1.00 90.81 330 ARG A O 1
ATOM 2695 N N . TYR A 1 331 ? -35.412 11.084 34.306 1.00 88.94 331 TYR A N 1
ATOM 2696 C CA . TYR A 1 331 ? -36.253 9.890 34.385 1.00 88.94 331 TYR A CA 1
ATOM 2697 C C . TYR A 1 331 ? -36.052 9.060 35.667 1.00 88.94 331 TYR A C 1
ATOM 2699 O O . TYR A 1 331 ? -36.886 8.216 35.980 1.00 88.94 331 TYR A O 1
ATOM 2707 N N . ILE A 1 332 ? -34.979 9.303 36.426 1.00 88.50 332 ILE A N 1
ATOM 2708 C CA . ILE A 1 332 ? -34.747 8.700 37.753 1.00 88.50 332 ILE A CA 1
ATOM 2709 C C . ILE A 1 332 ? -35.512 9.449 38.858 1.00 88.50 332 ILE A C 1
ATOM 2711 O O . ILE A 1 332 ? -35.797 8.878 39.912 1.00 88.50 332 ILE A O 1
ATOM 2715 N N . GLN A 1 333 ? -35.829 10.733 38.657 1.00 79.69 333 GLN A N 1
ATOM 2716 C CA . GLN A 1 333 ? -36.455 11.548 39.698 1.00 79.69 333 GLN A CA 1
ATOM 2717 C C . GLN A 1 333 ? -37.883 11.062 40.027 1.00 79.69 333 GLN A C 1
ATOM 2719 O O . GLN A 1 333 ? -38.700 10.911 39.119 1.00 79.69 333 GLN A O 1
ATOM 2724 N N . PRO A 1 334 ? -38.218 10.874 41.320 1.00 60.94 334 PRO A N 1
ATOM 2725 C CA . PRO A 1 334 ? -39.476 10.254 41.755 1.00 60.94 334 PRO A CA 1
ATOM 2726 C C . PRO A 1 334 ? -40.753 11.020 41.367 1.00 60.94 334 PRO A C 1
ATOM 2728 O O . PRO A 1 334 ? -41.834 10.432 41.364 1.00 60.94 334 PRO A O 1
ATOM 2731 N N . ASP A 1 335 ? -40.640 12.301 41.011 1.00 60.03 335 ASP A N 1
ATOM 2732 C CA . ASP A 1 335 ? -41.775 13.158 40.643 1.00 60.03 335 ASP A CA 1
ATOM 2733 C C . ASP A 1 335 ? -42.041 13.221 39.129 1.00 60.03 335 ASP A C 1
ATOM 2735 O O . ASP A 1 335 ? -43.000 13.861 38.687 1.00 60.03 335 ASP A O 1
ATOM 2739 N N . TRP A 1 336 ? -41.211 12.571 38.308 1.00 53.69 336 TRP A N 1
ATOM 2740 C CA . TRP A 1 336 ? -41.353 12.616 36.859 1.00 53.69 336 TRP A CA 1
ATOM 2741 C C . TRP A 1 336 ? -42.432 11.623 36.383 1.00 53.69 336 TRP A C 1
ATOM 2743 O O . TRP A 1 336 ? -42.302 10.410 36.548 1.00 53.69 336 TRP A O 1
ATOM 2753 N N . ARG A 1 337 ? -43.529 12.137 35.801 1.00 54.59 337 ARG A N 1
ATOM 2754 C CA . ARG A 1 337 ? -44.591 11.336 35.163 1.00 54.59 337 ARG A CA 1
ATOM 2755 C C . ARG A 1 337 ? -44.607 11.584 33.647 1.00 54.59 337 ARG A C 1
ATOM 2757 O O . ARG A 1 337 ? -44.673 12.752 33.268 1.00 54.59 337 ARG A O 1
ATOM 2764 N N . PRO A 1 338 ? -44.619 10.535 32.798 1.00 46.81 338 PRO A N 1
ATOM 2765 C CA . PRO A 1 338 ? -44.681 10.685 31.340 1.00 46.81 338 PRO A CA 1
ATOM 2766 C C . PRO A 1 338 ? -45.980 11.320 30.817 1.00 46.81 338 PRO A C 1
ATOM 2768 O O . PRO A 1 338 ? -45.976 11.877 29.726 1.00 46.81 338 PRO A O 1
ATOM 2771 N N . ASP A 1 339 ? -47.071 11.248 31.591 1.00 47.75 339 ASP A N 1
ATOM 2772 C CA . ASP A 1 339 ? -48.435 11.542 31.123 1.00 47.75 339 ASP A CA 1
ATOM 2773 C C . ASP A 1 339 ? -49.027 12.849 31.695 1.00 47.75 339 ASP A C 1
ATOM 2775 O O . ASP A 1 339 ? -50.162 12.869 32.183 1.00 47.75 339 ASP A O 1
ATOM 2779 N N . ARG A 1 340 ? -48.275 13.955 31.677 1.00 39.06 340 ARG A N 1
ATOM 2780 C CA . ARG A 1 340 ? -48.833 15.298 31.921 1.00 39.06 340 ARG A CA 1
ATOM 2781 C C . ARG A 1 340 ? -48.523 16.274 30.805 1.00 39.06 340 ARG A C 1
ATOM 2783 O O . ARG A 1 340 ? -47.345 16.331 30.393 1.00 39.06 340 ARG A O 1
#

pLDDT: mean 85.97, std 13.95, range [37.19, 98.38]

Nearest PDB structures (foldseek):
  8ptk-assembly1_o  TM=2.490E-01  e=8.461E+00  Homo sapiens
  7z8f-assembly1_o  TM=2.062E-01  e=8.972E+00  Homo sapiens

Mean predicted aligned error: 11.49 Å

Radius of gyration: 27.46 Å; Cα contacts (8 Å, |Δi|>4): 577; chains: 1; bounding box: 74×41×71 Å

Secondary structure (DSSP, 8-state):
--TTB-S--EEEEEE-------------EEEE---PPPSS--HHHHHHHHHHHHTT--HHHHHH-EEEEEE-SHHHHHHIIIIIGGGEEEEEEEE-TTSPEEEEEEEE-HHHHHHHHH---THHHHHHHHBSS-S-----TTS---EEEEEE-GGGSPPP--SSHHHHHHHHHHHIIIIITTT--EEE--BS-B-SSGGGG-HHHHHHHTT-SEEEEEEETTT-BEEEEEEESS--EEEEEE-------EEEETTEEEEE-GGGEEEEEE-TTPPPPSSGGG-S-EEEEEPPTTS-GGG--TTTSEEPPTT------HHHHHHHHHHHHHHHSTT--S--